Protein AF-0000000084950977 (afdb_homodimer)

Structure (mmCIF, N/CA/C/O backbone):
data_AF-0000000084950977-model_v1
#
loop_
_entity.id
_entity.type
_entity.pdbx_description
1 polymer 'Rhodanese-like protein'
#
loop_
_atom_site.group_PDB
_atom_site.id
_atom_site.type_symbol
_atom_site.label_atom_id
_atom_site.label_alt_id
_atom_site.label_comp_id
_atom_site.label_asym_id
_atom_site.label_entity_id
_atom_site.label_seq_id
_atom_site.pdbx_PDB_ins_code
_atom_site.Cartn_x
_atom_site.Cartn_y
_atom_site.Cartn_z
_atom_s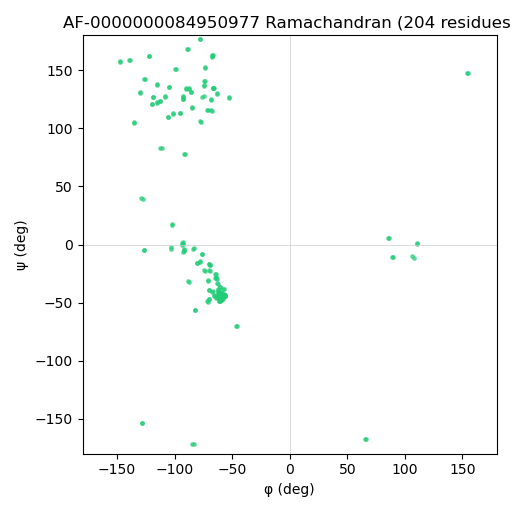ite.occupancy
_atom_site.B_iso_or_equiv
_atom_site.auth_seq_id
_atom_site.auth_comp_id
_atom_site.auth_asym_id
_atom_site.auth_atom_id
_atom_site.pdbx_PDB_model_num
ATOM 1 N N . MET A 1 1 ? 10.25 -17.422 -0.67 1 89.69 1 MET A N 1
ATOM 2 C CA . MET A 1 1 ? 9.961 -18.75 -1.211 1 89.69 1 MET A CA 1
ATOM 3 C C . MET A 1 1 ? 9.375 -18.641 -2.615 1 89.69 1 MET A C 1
ATOM 5 O O . MET A 1 1 ? 8.414 -17.906 -2.842 1 89.69 1 MET A O 1
ATOM 9 N N . ASN A 1 2 ? 10.023 -19.359 -3.535 1 97.75 2 ASN A N 1
ATOM 10 C CA . ASN A 1 2 ? 9.555 -19.375 -4.914 1 97.75 2 ASN A CA 1
ATOM 11 C C . ASN A 1 2 ? 8.508 -20.469 -5.133 1 97.75 2 ASN A C 1
ATOM 13 O O . ASN A 1 2 ? 8.711 -21.625 -4.719 1 97.75 2 ASN A O 1
ATOM 17 N N . LEU A 1 3 ? 7.414 -20.141 -5.824 1 98 3 LEU A N 1
ATOM 18 C CA . LEU A 1 3 ? 6.355 -21.094 -6.125 1 98 3 LEU A CA 1
ATOM 19 C C . LEU A 1 3 ? 6.066 -21.125 -7.621 1 98 3 LEU A C 1
ATOM 21 O O . LEU A 1 3 ? 6.059 -20.094 -8.281 1 98 3 LEU A O 1
ATOM 25 N N . THR A 1 4 ? 5.793 -22.297 -8.078 1 96.94 4 THR A N 1
ATOM 26 C CA . THR A 1 4 ? 5.23 -22.422 -9.414 1 96.94 4 THR A CA 1
ATOM 27 C C . THR A 1 4 ? 3.824 -21.844 -9.469 1 96.94 4 THR A C 1
ATOM 29 O O . THR A 1 4 ? 3.188 -21.641 -8.43 1 96.94 4 THR A O 1
ATOM 32 N N . GLN A 1 5 ? 3.42 -21.578 -10.703 1 96.38 5 GLN A N 1
ATOM 33 C CA . GLN A 1 5 ? 2.076 -21.031 -10.859 1 96.38 5 GLN A CA 1
ATOM 34 C C . GLN A 1 5 ? 1.033 -21.953 -10.227 1 96.38 5 GLN A C 1
ATOM 36 O O . GLN A 1 5 ? 0.118 -21.484 -9.547 1 96.38 5 GLN A O 1
ATOM 41 N N . GLU A 1 6 ? 1.164 -23.234 -10.445 1 95.88 6 GLU A N 1
ATOM 42 C CA . GLU A 1 6 ? 0.211 -24.203 -9.906 1 95.88 6 GLU A CA 1
ATOM 43 C C . GLU A 1 6 ? 0.173 -24.156 -8.383 1 95.88 6 GLU A C 1
ATOM 45 O O . GLU A 1 6 ? -0.901 -24.062 -7.789 1 95.88 6 GLU A O 1
ATOM 50 N N . ASP A 1 7 ? 1.315 -24.188 -7.758 1 97.19 7 ASP A N 1
ATOM 51 C CA . ASP A 1 7 ? 1.399 -24.125 -6.301 1 97.19 7 ASP A CA 1
ATOM 52 C C . ASP A 1 7 ? 0.934 -22.781 -5.773 1 97.19 7 ASP A C 1
ATOM 54 O O . ASP A 1 7 ? 0.268 -22.703 -4.738 1 97.19 7 ASP A O 1
ATOM 58 N N . TRP A 1 8 ? 1.327 -21.75 -6.496 1 97.19 8 TRP A N 1
ATOM 59 C CA . TRP A 1 8 ? 0.954 -20.391 -6.129 1 97.19 8 TRP A CA 1
ATOM 60 C C . TRP A 1 8 ? -0.562 -20.234 -6.094 1 97.19 8 TRP A C 1
ATOM 62 O O . TRP A 1 8 ? -1.121 -19.75 -5.102 1 97.19 8 TRP A O 1
ATOM 72 N N . ILE A 1 9 ? -1.243 -20.75 -7.082 1 95.44 9 ILE A N 1
ATOM 73 C CA . ILE A 1 9 ? -2.693 -20.656 -7.191 1 95.44 9 ILE A CA 1
ATOM 74 C C . ILE A 1 9 ? -3.354 -21.516 -6.117 1 95.44 9 ILE A C 1
ATOM 76 O O . ILE A 1 9 ? -4.266 -21.062 -5.418 1 95.44 9 ILE A O 1
ATOM 80 N N . SER A 1 10 ? -2.887 -22.703 -5.984 1 96.81 10 SER A N 1
ATOM 81 C CA . SER A 1 10 ? -3.469 -23.625 -5.023 1 96.81 10 SER A CA 1
ATOM 82 C C . SER A 1 10 ? -3.352 -23.094 -3.598 1 96.81 10 SER A C 1
ATOM 84 O O . SER A 1 10 ? -4.316 -23.141 -2.832 1 96.81 10 SER A O 1
ATOM 86 N N . GLN A 1 11 ? -2.189 -22.609 -3.23 1 97 11 GLN A N 1
ATOM 87 C CA . GLN A 1 11 ? -1.974 -22.078 -1.894 1 97 11 GLN A CA 1
ATOM 88 C C . GLN A 1 11 ? -2.812 -20.812 -1.667 1 97 11 GLN A C 1
ATOM 90 O O . GLN A 1 11 ? -3.418 -20.656 -0.606 1 97 11 GLN A O 1
ATOM 95 N N . LEU A 1 12 ? -2.814 -20 -2.623 1 95.75 12 LEU A N 1
ATOM 96 C CA . LEU A 1 12 ? -3.59 -18.766 -2.541 1 95.75 12 LEU A CA 1
ATOM 97 C C . LEU A 1 12 ? -5.066 -19.062 -2.299 1 95.75 12 LEU A C 1
ATOM 99 O O . LEU A 1 12 ? -5.691 -18.469 -1.428 1 95.75 12 LEU A O 1
ATOM 103 N N . GLU A 1 13 ? -5.59 -19.984 -3.035 1 95.19 13 GLU A N 1
ATOM 104 C CA . GLU A 1 13 ? -7.004 -20.328 -2.953 1 95.19 13 GLU A CA 1
ATOM 105 C C . GLU A 1 13 ? -7.355 -20.906 -1.582 1 95.19 13 GLU A C 1
ATOM 107 O O . GLU A 1 13 ? -8.469 -20.719 -1.093 1 95.19 13 GLU A O 1
ATOM 112 N N . ALA A 1 14 ? -6.461 -21.484 -1.004 1 96.88 14 ALA A N 1
ATOM 113 C CA . ALA A 1 14 ? -6.691 -22.141 0.285 1 96.88 14 ALA A CA 1
ATOM 114 C C . ALA A 1 14 ? -6.383 -21.188 1.438 1 96.88 14 ALA A C 1
ATOM 116 O O . ALA A 1 14 ? -6.652 -21.5 2.6 1 96.88 14 ALA A O 1
ATOM 117 N N . ASP A 1 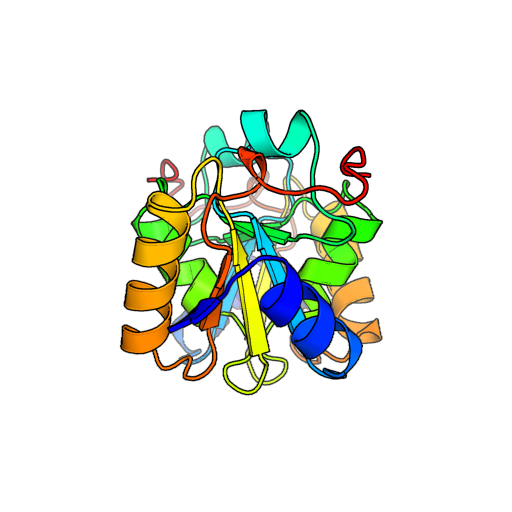15 ? -5.875 -20 1.126 1 95.88 15 ASP A N 1
ATOM 118 C CA . ASP A 1 15 ? -5.359 -19.062 2.129 1 95.88 15 ASP A CA 1
ATOM 119 C C . ASP A 1 15 ? -6.371 -17.953 2.42 1 95.88 15 ASP A C 1
ATOM 121 O O . ASP A 1 15 ? -6.539 -17.031 1.616 1 95.88 15 ASP A O 1
ATOM 125 N N . GLY A 1 16 ? -6.949 -17.906 3.613 1 93.56 16 GLY A N 1
ATOM 126 C CA . GLY A 1 16 ? -7.953 -16.922 3.986 1 93.56 16 GLY A CA 1
ATOM 127 C C . GLY A 1 16 ? -7.363 -15.609 4.445 1 93.56 16 GLY A C 1
ATOM 128 O O . GLY A 1 16 ? -8.094 -14.648 4.691 1 93.56 16 GLY A O 1
ATOM 129 N N . ASP A 1 17 ? -6.098 -15.484 4.523 1 96 17 ASP A N 1
ATOM 130 C CA . ASP A 1 17 ? -5.41 -14.289 4.996 1 96 17 ASP A CA 1
ATOM 131 C C . ASP A 1 17 ? -4.336 -13.844 4.004 1 96 17 ASP A C 1
ATOM 133 O O . ASP A 1 17 ? -3.242 -13.445 4.402 1 96 17 ASP A O 1
ATOM 137 N N . SER A 1 18 ? -4.656 -13.93 2.736 1 97.12 18 SER A N 1
ATOM 138 C CA . SER A 1 18 ? -3.68 -13.664 1.685 1 97.12 18 SER A CA 1
ATOM 139 C C . SER A 1 18 ? -3.85 -12.258 1.117 1 97.12 18 SER A C 1
ATOM 141 O O . SER A 1 18 ? -4.957 -11.719 1.111 1 97.12 18 SER A O 1
ATOM 143 N N . VAL A 1 19 ? -2.77 -11.703 0.649 1 97.56 19 VAL A N 1
ATOM 144 C CA . VAL A 1 19 ? -2.699 -10.461 -0.12 1 97.56 19 VAL A CA 1
ATOM 145 C C . VAL A 1 19 ? -1.859 -10.68 -1.377 1 97.56 19 VAL A C 1
ATOM 147 O O . VAL A 1 19 ? -0.786 -11.289 -1.316 1 97.56 19 VAL A O 1
ATOM 150 N N . ILE A 1 20 ? -2.377 -10.273 -2.506 1 97.56 20 ILE A N 1
ATOM 151 C CA . ILE A 1 20 ? -1.591 -10.32 -3.734 1 97.56 20 ILE A CA 1
ATOM 152 C C . ILE A 1 20 ? -0.883 -8.984 -3.945 1 97.56 20 ILE A C 1
ATOM 154 O O . ILE A 1 20 ? -1.519 -7.926 -3.914 1 97.56 20 ILE A O 1
ATOM 158 N N . LEU A 1 21 ? 0.463 -9.016 -4.117 1 98.38 21 LEU A N 1
ATOM 159 C CA . LEU A 1 21 ? 1.26 -7.812 -4.355 1 98.38 21 LEU A CA 1
ATOM 160 C C . LEU A 1 21 ? 1.837 -7.812 -5.766 1 98.38 21 LEU A C 1
ATOM 162 O O . LEU A 1 21 ? 2.492 -8.773 -6.172 1 98.38 21 LEU A O 1
ATOM 166 N N . ASP A 1 22 ? 1.536 -6.789 -6.492 1 98.31 22 ASP A N 1
ATOM 167 C CA . ASP A 1 22 ? 2.184 -6.461 -7.758 1 98.31 22 ASP A CA 1
ATOM 168 C C . ASP A 1 22 ? 3.314 -5.457 -7.551 1 98.31 22 ASP A C 1
ATOM 170 O O . ASP A 1 22 ? 3.064 -4.281 -7.27 1 98.31 22 ASP A O 1
ATOM 174 N N . VAL A 1 23 ? 4.562 -5.867 -7.77 1 98.31 23 VAL A N 1
ATOM 175 C CA . VAL A 1 23 ? 5.664 -4.984 -7.406 1 98.31 23 VAL A CA 1
ATOM 176 C C . VAL A 1 23 ? 6.215 -4.309 -8.664 1 98.31 23 VAL A C 1
ATOM 178 O O . VAL A 1 23 ? 7.324 -3.77 -8.641 1 98.31 23 VAL A O 1
ATOM 181 N N . ARG A 1 24 ? 5.504 -4.289 -9.805 1 97.31 24 ARG A N 1
ATOM 182 C CA . ARG A 1 24 ? 5.875 -3.621 -11.047 1 97.31 24 ARG A CA 1
ATOM 183 C C . ARG A 1 24 ? 5.613 -2.121 -10.961 1 97.31 24 ARG A C 1
ATOM 185 O O . ARG A 1 24 ? 5.18 -1.621 -9.922 1 97.31 24 ARG A O 1
ATOM 192 N N . THR A 1 25 ? 5.992 -1.474 -12.031 1 94.31 25 THR A N 1
ATOM 193 C CA . THR A 1 25 ? 5.719 -0.044 -12.125 1 94.31 25 THR A CA 1
ATOM 194 C C . THR A 1 25 ? 4.219 0.213 -12.242 1 94.31 25 THR A C 1
ATOM 196 O O . THR A 1 25 ? 3.455 -0.691 -12.578 1 94.31 25 THR A O 1
ATOM 199 N N . GLU A 1 26 ? 3.861 1.454 -11.977 1 90.81 26 GLU A N 1
ATOM 200 C CA . GLU A 1 26 ? 2.467 1.859 -12.117 1 90.81 26 GLU A CA 1
ATOM 201 C C . GLU A 1 26 ? 1.972 1.651 -13.539 1 90.81 26 GLU A C 1
ATOM 203 O O . GLU A 1 26 ? 0.83 1.239 -13.758 1 90.81 26 GLU A O 1
ATOM 208 N N . ASP A 1 27 ? 2.811 1.992 -14.484 1 92.44 27 ASP A N 1
ATOM 209 C CA . ASP A 1 27 ? 2.432 1.802 -15.875 1 92.44 27 ASP A CA 1
ATOM 210 C C . ASP A 1 27 ? 2.133 0.333 -16.172 1 92.44 27 ASP A C 1
ATOM 212 O O . ASP A 1 27 ? 1.121 0.013 -16.797 1 92.44 27 ASP A O 1
ATOM 216 N N . GLU A 1 28 ? 2.961 -0.529 -15.773 1 96.38 28 GLU A N 1
ATOM 217 C CA . GLU A 1 28 ? 2.746 -1.961 -15.953 1 96.38 28 GLU A CA 1
ATOM 218 C C . GLU A 1 28 ? 1.479 -2.424 -15.234 1 96.38 28 GLU A C 1
ATOM 220 O O . GLU A 1 28 ? 0.703 -3.209 -15.781 1 96.38 28 GLU A O 1
ATOM 225 N N . TYR A 1 29 ? 1.337 -1.956 -14.031 1 94.81 29 TYR A N 1
ATOM 226 C CA . TYR A 1 29 ? 0.149 -2.248 -13.234 1 94.81 29 TYR A CA 1
ATOM 227 C C . TYR A 1 29 ? -1.116 -1.826 -13.969 1 94.81 29 TYR A C 1
ATOM 229 O O . TYR A 1 29 ? -2.07 -2.6 -14.07 1 94.81 29 TYR A O 1
ATOM 237 N N . ASN A 1 30 ? -1.122 -0.669 -14.555 1 92.31 30 ASN A N 1
ATOM 238 C CA . ASN A 1 30 ? -2.281 -0.113 -15.25 1 92.31 30 ASN A CA 1
ATOM 239 C C . ASN A 1 30 ? -2.582 -0.868 -16.531 1 92.31 30 ASN A C 1
ATOM 241 O O . ASN A 1 30 ? -3.709 -0.833 -17.031 1 92.31 30 ASN A O 1
ATOM 245 N N . ASP A 1 31 ? -1.588 -1.517 -17.031 1 95.25 31 ASP A N 1
ATOM 246 C CA . ASP A 1 31 ? -1.769 -2.305 -18.25 1 95.25 31 ASP A CA 1
ATOM 247 C C . ASP A 1 31 ? -2.553 -3.582 -17.953 1 95.25 31 ASP A C 1
ATOM 249 O O . ASP A 1 31 ? -3.078 -4.215 -18.875 1 95.25 31 ASP A O 1
ATOM 253 N N . GLY A 1 32 ? -2.57 -4.062 -16.719 1 96.44 32 GLY A N 1
ATOM 254 C CA . GLY A 1 32 ? -3.258 -5.285 -16.328 1 96.44 32 GLY A CA 1
ATOM 255 C C . GLY A 1 32 ? -2.666 -5.938 -15.094 1 96.44 32 GLY A C 1
ATOM 256 O O . GLY A 1 32 ? -1.45 -5.91 -14.891 1 96.44 32 GLY A O 1
ATOM 257 N N . ILE A 1 33 ? -3.594 -6.566 -14.344 1 96.44 33 ILE A N 1
ATOM 258 C CA . ILE A 1 33 ? -3.131 -7.141 -13.086 1 96.44 33 ILE A CA 1
ATOM 259 C C . ILE A 1 33 ? -3.781 -8.508 -12.867 1 96.44 33 ILE A C 1
ATOM 261 O O . ILE A 1 33 ? -4.758 -8.844 -13.539 1 96.44 33 ILE A O 1
ATOM 265 N N . ILE A 1 34 ? -3.119 -9.336 -11.992 1 95.69 34 ILE A N 1
ATOM 266 C CA . ILE A 1 34 ? -3.84 -10.43 -11.352 1 95.69 34 ILE A CA 1
ATOM 267 C C . ILE A 1 34 ? -4.887 -9.875 -10.398 1 95.69 34 ILE A C 1
ATOM 269 O O . ILE A 1 34 ? -4.59 -8.984 -9.586 1 95.69 34 ILE A O 1
ATOM 273 N N . ALA A 1 35 ? -6.082 -10.422 -10.453 1 92.75 35 ALA A N 1
ATOM 274 C CA . ALA A 1 35 ? -7.234 -9.828 -9.781 1 92.75 35 ALA A CA 1
ATOM 275 C C . ALA A 1 35 ? -6.934 -9.562 -8.305 1 92.75 35 ALA A C 1
ATOM 277 O O . ALA A 1 35 ? -6.363 -10.414 -7.621 1 92.75 35 ALA A O 1
ATOM 278 N N . SER A 1 36 ? -7.164 -8.234 -7.875 1 91.5 36 SER A N 1
ATOM 279 C CA . SER A 1 36 ? -7.137 -7.785 -6.488 1 91.5 36 SER A CA 1
ATOM 280 C C . SER A 1 36 ? -5.719 -7.426 -6.051 1 91.5 36 SER A C 1
ATOM 282 O O . SER A 1 36 ? -5.484 -7.121 -4.879 1 91.5 36 SER A O 1
ATOM 284 N N . ALA A 1 37 ? -4.816 -7.477 -7.008 1 96.31 37 ALA A N 1
ATOM 285 C CA . ALA A 1 37 ? -3.432 -7.195 -6.645 1 96.31 37 ALA A CA 1
ATOM 286 C C . ALA A 1 37 ? -3.262 -5.742 -6.199 1 96.31 37 ALA A C 1
ATOM 288 O O . ALA A 1 37 ? -3.826 -4.832 -6.812 1 96.31 37 ALA A O 1
ATOM 289 N N . VAL A 1 38 ? -2.559 -5.578 -5.141 1 95.62 38 VAL A N 1
ATOM 290 C CA . VAL A 1 38 ? -2.133 -4.27 -4.656 1 95.62 38 VAL A CA 1
ATOM 291 C C . VAL A 1 38 ? -0.777 -3.908 -5.262 1 95.62 38 VAL A C 1
ATOM 293 O O . VAL A 1 38 ? 0.147 -4.727 -5.258 1 95.62 38 VAL A O 1
ATOM 296 N N . ASN A 1 39 ? -0.671 -2.705 -5.73 1 95.12 39 ASN A N 1
ATOM 297 C CA . ASN A 1 39 ? 0.585 -2.297 -6.348 1 95.12 39 ASN A CA 1
ATOM 298 C C . ASN A 1 39 ? 1.519 -1.637 -5.336 1 95.12 39 ASN A C 1
ATOM 300 O O . ASN A 1 39 ? 1.114 -0.721 -4.617 1 95.12 39 ASN A O 1
ATOM 304 N N . ILE A 1 40 ? 2.752 -2.1 -5.219 1 95.19 40 ILE A N 1
ATOM 305 C CA . ILE A 1 40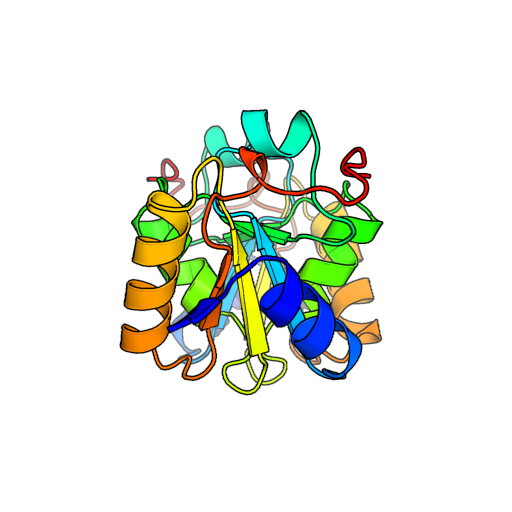 ? 3.867 -1.448 -4.543 1 95.19 40 ILE A CA 1
ATOM 306 C C . ILE A 1 40 ? 5.125 -1.544 -5.406 1 95.19 40 ILE A C 1
ATOM 308 O O . ILE A 1 40 ? 5.785 -2.586 -5.441 1 95.19 40 ILE A O 1
ATOM 312 N N . ASP A 1 41 ? 5.488 -0.484 -6.012 1 94.94 41 ASP A N 1
ATOM 313 C CA . ASP A 1 41 ? 6.578 -0.444 -6.984 1 94.94 41 ASP A CA 1
ATOM 314 C C . ASP A 1 41 ? 7.93 -0.614 -6.297 1 94.94 41 ASP A C 1
ATOM 316 O O . ASP A 1 41 ? 8.398 0.288 -5.598 1 94.94 41 ASP A O 1
ATOM 320 N N . ILE A 1 42 ? 8.625 -1.672 -6.578 1 96.19 42 ILE A N 1
ATOM 321 C CA . ILE A 1 42 ? 9.859 -2.012 -5.883 1 96.19 42 ILE A CA 1
ATOM 322 C C . ILE A 1 42 ? 10.953 -1.018 -6.266 1 96.19 42 ILE A C 1
ATOM 324 O O . ILE A 1 42 ? 11.953 -0.885 -5.559 1 96.19 42 ILE A O 1
ATOM 328 N N . HIS A 1 43 ? 10.773 -0.265 -7.348 1 93.12 43 HIS A N 1
ATOM 329 C CA . HIS A 1 43 ? 11.797 0.66 -7.809 1 93.12 43 HIS A CA 1
ATOM 330 C C . HIS A 1 43 ? 11.812 1.935 -6.969 1 93.12 43 HIS A C 1
ATOM 332 O O . HIS A 1 43 ? 12.75 2.727 -7.047 1 93.12 43 HIS A O 1
ATOM 338 N N . GLN A 1 44 ? 10.758 2.145 -6.211 1 87.56 44 GLN A N 1
ATOM 339 C CA . GLN A 1 44 ? 10.703 3.283 -5.301 1 87.56 44 GLN A CA 1
ATOM 340 C C . GLN A 1 44 ? 11.242 2.91 -3.922 1 87.56 44 GLN A C 1
ATOM 342 O O . GLN A 1 44 ? 10.469 2.699 -2.986 1 87.56 44 GLN A O 1
ATOM 347 N N . GLY A 1 45 ? 12.516 2.857 -3.836 1 87.56 45 GLY A N 1
ATOM 348 C CA . GLY A 1 45 ? 13.219 2.256 -2.715 1 87.56 45 GLY A CA 1
ATOM 349 C C . GLY A 1 45 ? 12.656 2.672 -1.366 1 87.56 45 GLY A C 1
ATOM 350 O O . GLY A 1 45 ? 12.047 1.861 -0.665 1 87.56 45 GLY A O 1
ATOM 351 N N . PRO A 1 46 ? 12.836 3.943 -0.958 1 88.06 46 PRO A N 1
ATOM 352 C CA . PRO A 1 46 ? 12.359 4.352 0.367 1 88.06 46 PRO A CA 1
ATOM 353 C C . PRO A 1 46 ? 10.852 4.195 0.527 1 88.06 46 PRO A C 1
ATOM 355 O O . PRO A 1 46 ? 10.383 3.775 1.588 1 88.06 46 PRO A O 1
ATOM 358 N N . VAL A 1 47 ? 10.227 4.457 -0.482 1 87.06 47 VAL A N 1
ATOM 359 C CA . VAL A 1 47 ? 8.766 4.352 -0.459 1 87.06 47 VAL A CA 1
ATOM 360 C C . VAL A 1 47 ? 8.352 2.885 -0.377 1 87.06 47 VAL A C 1
ATOM 362 O O . VAL A 1 47 ? 7.418 2.537 0.346 1 87.06 47 VAL A O 1
ATOM 365 N N . PHE A 1 48 ? 9.039 2.023 -1.073 1 93.5 48 PHE A N 1
ATOM 366 C CA . PHE A 1 48 ? 8.773 0.591 -1.027 1 93.5 48 PHE A CA 1
ATOM 367 C C . PHE A 1 48 ? 8.945 0.053 0.387 1 93.5 48 PHE A C 1
ATOM 369 O O . PHE A 1 48 ? 8.07 -0.644 0.905 1 93.5 48 PHE A O 1
ATOM 376 N N . VAL A 1 49 ? 10 0.433 0.999 1 94.5 49 VAL A N 1
ATOM 377 C CA . VAL A 1 49 ? 10.289 -0.043 2.346 1 94.5 49 VAL A CA 1
ATOM 378 C C . VAL A 1 49 ? 9.219 0.448 3.314 1 94.5 49 VAL A C 1
ATOM 380 O O . VAL A 1 49 ? 8.703 -0.327 4.125 1 94.5 49 VAL A O 1
ATOM 383 N N . SER A 1 50 ? 8.844 1.713 3.217 1 93 50 SER A N 1
ATOM 384 C CA . SER A 1 50 ? 7.816 2.271 4.086 1 93 50 SER A CA 1
ATOM 385 C C . SER A 1 50 ? 6.484 1.553 3.895 1 93 50 SER A C 1
ATOM 387 O O . SER A 1 50 ? 5.777 1.278 4.867 1 93 50 SER A O 1
ATOM 389 N N . ALA A 1 51 ? 6.176 1.26 2.689 1 95.06 51 ALA A N 1
ATOM 390 C CA . ALA A 1 51 ? 4.934 0.554 2.387 1 95.06 51 ALA A CA 1
ATOM 391 C C . ALA A 1 51 ? 4.934 -0.847 2.992 1 95.06 51 ALA A C 1
ATOM 393 O O . ALA A 1 51 ? 3.945 -1.271 3.594 1 95.06 51 ALA A O 1
ATOM 394 N N . ILE A 1 52 ? 5.988 -1.57 2.85 1 97.06 52 ILE A N 1
ATOM 395 C CA . ILE A 1 52 ? 6.098 -2.922 3.389 1 97.06 52 ILE A CA 1
ATOM 396 C C . ILE A 1 52 ? 5.988 -2.879 4.914 1 97.06 52 ILE A C 1
ATOM 398 O O . ILE A 1 52 ? 5.324 -3.723 5.52 1 97.06 52 ILE A O 1
ATOM 402 N N . GLU A 1 53 ? 6.609 -1.907 5.52 1 96.38 53 GLU A N 1
ATOM 403 C CA . GLU A 1 53 ? 6.578 -1.785 6.973 1 96.38 53 GLU A CA 1
ATOM 404 C C . GLU A 1 53 ? 5.16 -1.522 7.473 1 96.38 53 GLU A C 1
ATOM 406 O O . GLU A 1 53 ? 4.824 -1.862 8.609 1 96.38 53 GLU A O 1
ATOM 411 N N . ALA A 1 54 ? 4.355 -0.967 6.652 1 96.62 54 ALA A N 1
ATOM 412 C CA . ALA A 1 54 ? 2.979 -0.649 7.02 1 96.62 54 ALA A CA 1
ATOM 413 C C . ALA A 1 54 ? 2.086 -1.884 6.926 1 96.62 54 ALA A C 1
ATOM 415 O O . ALA A 1 54 ? 0.977 -1.899 7.465 1 96.62 54 ALA A O 1
ATOM 416 N N . LEU A 1 55 ? 2.475 -2.951 6.27 1 97.88 55 LEU A N 1
ATOM 417 C CA . LEU A 1 55 ? 1.655 -4.137 6.027 1 97.88 55 LEU A CA 1
ATOM 418 C C . LEU A 1 55 ? 1.504 -4.961 7.297 1 97.88 55 LEU A C 1
ATOM 420 O O . LEU A 1 55 ? 2.371 -4.926 8.172 1 97.88 55 LEU A O 1
ATOM 424 N N . ASP A 1 56 ? 0.406 -5.695 7.406 1 97.88 56 ASP A N 1
ATOM 425 C CA . ASP A 1 56 ? 0.195 -6.672 8.469 1 97.88 56 ASP A CA 1
ATOM 426 C C . ASP A 1 56 ? 1.143 -7.859 8.312 1 97.88 56 ASP A C 1
ATOM 428 O O . ASP A 1 56 ? 0.997 -8.664 7.391 1 97.88 56 ASP A O 1
ATOM 432 N N . LYS A 1 57 ? 1.997 -8.016 9.234 1 97.25 57 LYS A N 1
ATOM 433 C CA . LYS A 1 57 ? 3.053 -9.016 9.117 1 97.25 57 LYS A CA 1
ATOM 434 C C . LYS A 1 57 ? 2.512 -10.422 9.367 1 97.25 57 LYS A C 1
ATOM 436 O O . LYS A 1 57 ? 3.188 -11.414 9.086 1 97.25 57 LYS A O 1
ATOM 441 N N . ASN A 1 58 ? 1.341 -10.484 9.781 1 96.44 58 ASN A N 1
ATOM 442 C CA . ASN A 1 58 ? 0.754 -11.781 10.094 1 96.44 58 ASN A CA 1
ATOM 443 C C . ASN A 1 58 ? 0.013 -12.367 8.891 1 96.44 58 ASN A C 1
ATOM 445 O O . ASN A 1 58 ? -0.442 -13.516 8.938 1 96.44 58 ASN A O 1
ATOM 449 N N . LYS A 1 59 ? -0.082 -11.648 7.871 1 97.44 59 LYS A N 1
ATOM 450 C CA . LYS A 1 59 ? -0.719 -12.133 6.652 1 97.44 59 LYS A CA 1
ATOM 451 C C . LYS A 1 59 ? 0.294 -12.82 5.738 1 97.44 59 LYS A C 1
ATOM 453 O O . LYS A 1 59 ? 1.498 -12.781 6.004 1 97.44 59 LYS A O 1
ATOM 458 N N . ASN A 1 60 ? -0.287 -13.5 4.73 1 98.25 60 ASN A N 1
ATOM 459 C CA . ASN A 1 60 ? 0.518 -14.156 3.707 1 98.25 60 ASN A CA 1
ATOM 460 C C . ASN A 1 60 ? 0.499 -13.383 2.393 1 98.25 60 ASN A C 1
ATOM 462 O O . ASN A 1 60 ? -0.554 -12.914 1.959 1 98.25 60 ASN A O 1
ATOM 466 N N . TYR A 1 61 ? 1.655 -13.258 1.812 1 98.69 61 TYR A N 1
ATOM 467 C CA . TYR A 1 61 ? 1.764 -12.391 0.644 1 98.69 61 TYR A CA 1
ATOM 468 C C . TYR A 1 61 ? 2.203 -13.18 -0.582 1 98.69 61 TYR A C 1
ATOM 470 O O . TYR A 1 61 ? 3.176 -13.938 -0.525 1 98.69 61 TYR A O 1
ATOM 478 N N . TYR A 1 62 ? 1.433 -13.039 -1.592 1 98.69 62 TYR A N 1
ATOM 479 C CA . TYR A 1 62 ? 1.688 -13.617 -2.904 1 98.69 62 TYR A CA 1
ATOM 480 C C . TYR A 1 62 ? 2.137 -12.547 -3.895 1 98.69 62 TYR A C 1
ATOM 482 O O . TYR A 1 62 ? 1.339 -11.703 -4.312 1 98.69 62 TYR A O 1
ATOM 490 N N . VAL A 1 63 ? 3.424 -12.609 -4.281 1 98.81 63 VAL A N 1
ATOM 491 C CA . VAL A 1 63 ? 4.113 -11.477 -4.898 1 98.81 63 VAL A CA 1
ATOM 492 C C . VAL A 1 63 ? 4.496 -11.828 -6.336 1 98.81 63 VAL A C 1
ATOM 494 O O . VAL A 1 63 ? 4.949 -12.938 -6.613 1 98.81 63 VAL A O 1
ATOM 497 N N . TYR A 1 64 ? 4.262 -10.781 -7.207 1 98.81 64 TYR A N 1
ATOM 498 C CA . TYR A 1 64 ? 4.695 -11.047 -8.578 1 98.81 64 TYR A CA 1
ATOM 499 C C . TYR A 1 64 ? 5.164 -9.766 -9.25 1 98.81 64 TYR A C 1
ATOM 501 O O . TYR A 1 64 ? 4.848 -8.664 -8.797 1 98.81 64 TYR A O 1
ATOM 509 N N . CYS A 1 65 ? 5.98 -9.93 -10.266 1 98.62 65 CYS A N 1
ATOM 510 C CA . CYS A 1 65 ? 6.387 -8.891 -11.211 1 98.62 65 CYS A CA 1
ATOM 511 C C . CYS A 1 65 ? 6.18 -9.352 -12.648 1 98.62 65 CYS A C 1
ATOM 513 O O . CYS A 1 65 ? 5.23 -10.078 -12.945 1 98.62 65 CYS A O 1
ATOM 515 N N . ARG A 1 66 ? 6.934 -8.789 -13.445 1 98.25 66 ARG A N 1
ATOM 516 C CA . ARG A 1 66 ? 6.793 -9.148 -14.852 1 98.25 66 ARG A CA 1
ATOM 517 C C . ARG A 1 66 ? 7.309 -10.562 -15.109 1 98.25 66 ARG A C 1
ATOM 519 O O . ARG A 1 66 ? 6.586 -11.406 -15.641 1 98.25 66 ARG A O 1
ATOM 526 N N . SER A 1 67 ? 8.492 -10.953 -14.672 1 98.12 67 SER A N 1
ATOM 527 C CA . SER A 1 67 ? 9.148 -12.195 -15.062 1 98.12 67 SER A CA 1
ATOM 528 C C . SER A 1 67 ? 9.555 -13.016 -13.844 1 98.12 67 SER A C 1
ATOM 530 O O . SER A 1 67 ? 10.109 -14.109 -13.977 1 98.12 67 SER A O 1
ATOM 532 N N . GLY A 1 68 ? 9.367 -12.508 -12.664 1 98.38 68 GLY A N 1
ATOM 533 C CA . GLY A 1 68 ? 9.656 -13.25 -11.445 1 98.38 68 GLY A CA 1
ATOM 534 C C . GLY A 1 68 ? 10.906 -12.773 -10.734 1 98.38 68 GLY A C 1
ATOM 535 O O . GLY A 1 68 ? 11.133 -13.102 -9.57 1 98.38 68 GLY A O 1
ATOM 536 N N . ALA A 1 69 ? 11.734 -11.914 -11.312 1 98.31 69 ALA A N 1
ATOM 537 C CA . ALA A 1 69 ? 13.016 -11.5 -10.734 1 98.31 69 ALA A CA 1
ATOM 538 C C . ALA A 1 69 ? 12.812 -10.383 -9.711 1 98.31 69 ALA A C 1
ATOM 540 O O . ALA A 1 69 ? 13.297 -10.477 -8.578 1 98.31 69 ALA A O 1
ATOM 541 N N . ARG A 1 70 ? 12.172 -9.242 -10.133 1 98.38 70 ARG A N 1
ATOM 542 C CA . ARG A 1 70 ? 11.922 -8.141 -9.203 1 98.38 70 ARG A CA 1
ATOM 543 C C . ARG A 1 70 ? 11.102 -8.609 -8.008 1 98.38 70 ARG A C 1
ATOM 545 O O . ARG A 1 70 ? 11.367 -8.211 -6.875 1 98.38 70 ARG A O 1
ATOM 552 N N . SER A 1 71 ? 10.094 -9.523 -8.219 1 98.81 71 SER A N 1
ATOM 553 C CA . SER A 1 71 ? 9.258 -10.016 -7.129 1 98.81 71 SER A CA 1
ATOM 554 C C . SER A 1 71 ? 10.047 -10.945 -6.207 1 98.81 71 SER A C 1
ATOM 556 O O . SER A 1 71 ? 9.797 -10.984 -5 1 98.81 71 SER A O 1
ATOM 558 N N . ALA A 1 72 ? 11.023 -11.672 -6.684 1 98.69 72 ALA A N 1
ATOM 559 C CA . ALA A 1 72 ? 11.914 -12.453 -5.824 1 98.69 72 ALA A CA 1
ATOM 560 C C . ALA A 1 72 ? 12.703 -11.547 -4.883 1 98.69 72 ALA A C 1
ATOM 562 O O . ALA A 1 72 ? 12.797 -11.82 -3.686 1 98.69 72 ALA A O 1
ATOM 563 N N . LYS A 1 73 ? 13.203 -10.523 -5.422 1 98.44 73 LYS A N 1
ATOM 564 C CA . LYS A 1 73 ? 13.914 -9.539 -4.609 1 98.44 73 LYS A CA 1
ATOM 565 C C . LYS A 1 73 ? 12.984 -8.906 -3.576 1 98.44 73 LYS A C 1
ATOM 567 O O . LYS A 1 73 ? 13.367 -8.719 -2.42 1 98.44 73 LYS A O 1
ATOM 572 N N . ALA A 1 74 ? 11.797 -8.57 -4.02 1 98.62 74 ALA A N 1
ATOM 573 C CA . ALA A 1 74 ? 10.805 -8.008 -3.104 1 98.62 74 ALA A CA 1
ATOM 574 C C . ALA A 1 74 ? 10.547 -8.953 -1.929 1 98.62 74 ALA A C 1
ATOM 576 O O . ALA A 1 74 ? 10.5 -8.516 -0.776 1 98.62 74 ALA A O 1
ATOM 577 N N . CYS A 1 75 ? 10.414 -10.234 -2.199 1 98.75 75 CYS A N 1
ATOM 578 C CA . CYS A 1 75 ? 10.188 -11.219 -1.146 1 98.75 75 CYS A CA 1
ATOM 579 C C . CYS A 1 75 ? 11.359 -11.258 -0.169 1 98.75 75 CYS A C 1
ATOM 581 O O . CYS A 1 75 ? 11.156 -11.391 1.039 1 98.75 75 CYS A O 1
ATOM 583 N N . GLU A 1 76 ? 12.531 -11.133 -0.661 1 98.31 76 GLU A N 1
ATOM 584 C CA . GLU A 1 76 ? 13.703 -11.086 0.208 1 98.31 76 GLU A CA 1
ATOM 585 C C . GLU A 1 76 ? 13.648 -9.891 1.151 1 98.31 76 GLU A C 1
ATOM 587 O O . GLU A 1 76 ? 13.875 -10.031 2.355 1 98.31 76 GLU A O 1
ATOM 592 N N . ILE A 1 77 ? 13.375 -8.773 0.621 1 97.88 77 ILE A N 1
ATOM 593 C CA . ILE A 1 77 ? 13.281 -7.555 1.413 1 97.88 77 ILE A CA 1
ATOM 594 C C . ILE A 1 77 ? 12.164 -7.691 2.445 1 97.88 77 ILE A C 1
ATOM 596 O O . ILE A 1 77 ? 12.336 -7.328 3.609 1 97.88 77 ILE A O 1
ATOM 600 N N . MET A 1 78 ? 11.031 -8.227 1.997 1 98.44 78 MET A N 1
ATOM 601 C CA . MET A 1 78 ? 9.898 -8.438 2.895 1 98.44 78 MET A CA 1
ATOM 602 C C . MET A 1 78 ? 10.289 -9.328 4.066 1 98.44 78 MET A C 1
ATOM 604 O O . MET A 1 78 ? 9.938 -9.055 5.211 1 98.44 78 MET A O 1
ATOM 608 N N . ASN A 1 79 ? 11.031 -10.406 3.771 1 98.31 79 ASN A N 1
ATOM 609 C CA . ASN A 1 79 ? 11.508 -11.305 4.82 1 98.31 79 ASN A CA 1
ATOM 610 C C . ASN A 1 79 ? 12.422 -10.578 5.805 1 98.31 79 ASN A C 1
ATOM 612 O O . ASN A 1 79 ? 12.297 -10.75 7.016 1 98.31 79 ASN A O 1
ATOM 616 N N . GLU A 1 80 ? 13.266 -9.758 5.316 1 97.69 80 GLU A N 1
ATOM 617 C CA . GLU A 1 80 ? 14.188 -8.984 6.152 1 97.69 80 GLU A CA 1
ATOM 618 C C . GLU A 1 80 ? 13.438 -8.016 7.055 1 97.69 80 GLU A C 1
ATOM 620 O O . GLU A 1 80 ? 13.891 -7.703 8.156 1 97.69 80 GLU A O 1
ATOM 625 N N . LEU A 1 81 ? 12.305 -7.617 6.59 1 97 81 LEU A N 1
ATOM 626 C CA . LEU A 1 81 ? 11.523 -6.641 7.336 1 97 81 LEU A CA 1
ATOM 627 C C . LEU A 1 81 ? 10.516 -7.332 8.242 1 97 81 LEU A C 1
ATOM 629 O O . LEU A 1 81 ? 9.664 -6.676 8.852 1 97 81 LEU A O 1
ATOM 633 N N . GLY A 1 82 ? 10.492 -8.641 8.273 1 97.69 82 GLY A N 1
ATOM 634 C CA . GLY A 1 82 ? 9.75 -9.359 9.305 1 97.69 82 GLY A CA 1
ATOM 635 C C . GLY A 1 82 ? 8.531 -10.078 8.758 1 97.69 82 GLY A C 1
ATOM 636 O O . GLY A 1 82 ? 7.758 -10.664 9.523 1 97.69 82 GLY A O 1
ATOM 637 N N . ILE A 1 83 ? 8.32 -9.984 7.457 1 98 83 ILE A N 1
ATOM 638 C CA . ILE A 1 83 ? 7.25 -10.766 6.848 1 98 83 ILE A CA 1
ATOM 639 C C . ILE A 1 83 ? 7.762 -12.164 6.516 1 98 83 ILE A C 1
ATOM 641 O O . ILE A 1 83 ? 8.602 -12.336 5.629 1 98 83 ILE A O 1
ATOM 645 N N . LYS A 1 84 ? 7.168 -13.148 7.129 1 96.31 84 LYS A N 1
ATOM 646 C CA . LYS A 1 84 ? 7.711 -14.5 7.047 1 96.31 84 LYS A CA 1
ATOM 647 C C . LYS A 1 84 ? 7.164 -15.242 5.828 1 96.31 84 LYS A C 1
ATOM 649 O O . LYS A 1 84 ? 7.82 -16.125 5.293 1 96.31 84 LYS A O 1
ATOM 654 N N . ASN A 1 85 ? 5.941 -14.867 5.5 1 97.56 85 ASN A N 1
ATOM 655 C CA . ASN A 1 85 ? 5.281 -15.602 4.426 1 97.56 85 ASN A CA 1
ATOM 656 C C . ASN A 1 85 ? 5.086 -14.719 3.189 1 97.56 85 ASN A C 1
ATOM 658 O O . ASN A 1 85 ? 4.023 -14.125 3.01 1 97.56 85 ASN A O 1
ATOM 662 N N . ALA A 1 86 ? 6.113 -14.641 2.414 1 98.62 86 ALA A N 1
ATOM 663 C CA . ALA A 1 86 ? 6.098 -14.008 1.098 1 98.62 86 ALA A CA 1
ATOM 664 C C . ALA A 1 86 ? 6.465 -15.008 0.004 1 98.62 86 ALA A C 1
ATOM 666 O O . ALA A 1 86 ? 7.559 -15.578 0.017 1 98.62 86 ALA A O 1
ATOM 667 N N . TYR A 1 87 ? 5.535 -15.172 -0.923 1 98.75 87 TYR A N 1
ATOM 668 C CA . TYR A 1 87 ? 5.707 -16.188 -1.948 1 98.75 87 TYR A CA 1
ATOM 669 C C . TYR A 1 87 ? 5.828 -15.562 -3.33 1 98.75 87 TYR A C 1
ATOM 671 O O . TYR A 1 87 ? 4.895 -14.922 -3.812 1 98.75 87 TYR A O 1
ATOM 679 N N . ASN A 1 88 ? 6.902 -15.836 -3.992 1 98.81 88 ASN A N 1
ATOM 680 C CA . ASN A 1 88 ? 7.199 -15.32 -5.324 1 98.81 88 ASN A CA 1
ATOM 681 C C . ASN A 1 88 ? 6.586 -16.188 -6.414 1 98.81 88 ASN A C 1
ATOM 683 O O . ASN A 1 88 ? 6.738 -17.422 -6.395 1 98.81 88 ASN A O 1
ATOM 687 N N . LEU A 1 89 ? 5.898 -15.57 -7.367 1 98.62 89 LEU A N 1
ATOM 688 C CA . LEU A 1 89 ? 5.406 -16.266 -8.547 1 98.62 89 LEU A CA 1
ATOM 689 C C . LEU A 1 89 ? 6.527 -16.5 -9.555 1 98.62 89 LEU A C 1
ATOM 691 O O . LEU A 1 89 ? 6.898 -15.586 -10.297 1 98.62 89 LEU A O 1
ATOM 695 N N . THR A 1 90 ? 6.965 -17.719 -9.633 1 98.06 90 THR A N 1
ATOM 696 C CA . THR A 1 90 ? 8.016 -18.016 -10.602 1 98.06 90 THR A CA 1
ATOM 697 C C . THR A 1 90 ? 7.531 -17.766 -12.023 1 98.06 90 THR A C 1
ATOM 699 O O . THR A 1 90 ? 6.422 -18.172 -12.391 1 98.06 90 THR A O 1
ATOM 702 N N . GLY A 1 91 ? 8.328 -17.016 -12.805 1 97.81 91 GLY A N 1
ATOM 703 C CA . GLY A 1 91 ? 7.969 -16.688 -14.172 1 97.81 91 GLY A CA 1
ATOM 704 C C . GLY A 1 91 ? 7.148 -15.422 -14.289 1 97.81 91 GLY A C 1
ATOM 705 O O . GLY A 1 91 ? 6.895 -14.938 -15.398 1 97.81 91 GLY A O 1
ATOM 706 N N . GLY A 1 92 ? 6.668 -14.875 -13.148 1 98.5 92 GLY A N 1
ATOM 707 C CA . GLY A 1 92 ? 5.93 -13.625 -13.148 1 98.5 92 GLY A CA 1
ATOM 708 C C . GLY A 1 92 ? 4.598 -13.719 -13.867 1 98.5 92 GLY A C 1
ATOM 709 O O . GLY A 1 92 ? 4.059 -14.812 -14.047 1 98.5 92 GLY A O 1
ATOM 710 N N . ILE A 1 93 ? 4.09 -12.516 -14.086 1 98.12 93 ILE A N 1
ATOM 711 C CA . ILE A 1 93 ? 2.793 -12.477 -14.75 1 98.12 93 ILE A CA 1
ATOM 712 C C . ILE A 1 93 ? 2.943 -12.93 -16.203 1 98.12 93 ILE A C 1
ATOM 714 O O . ILE A 1 93 ? 1.962 -13.312 -16.844 1 98.12 93 ILE A O 1
ATOM 718 N N . LEU A 1 94 ? 4.074 -12.93 -16.719 1 96.69 94 LEU A N 1
ATOM 719 C CA . LEU A 1 94 ? 4.328 -13.43 -18.062 1 96.69 94 LEU A CA 1
ATOM 720 C C . LEU A 1 94 ? 4.004 -14.914 -18.172 1 96.69 94 LEU A C 1
ATOM 722 O O . LEU A 1 94 ? 3.531 -15.383 -19.203 1 96.69 94 LEU A O 1
ATOM 726 N N . ALA A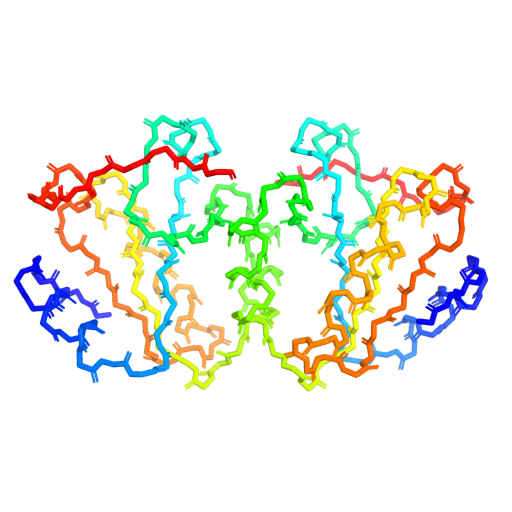 1 95 ? 4.227 -15.641 -17.125 1 93.94 95 ALA A N 1
ATOM 727 C CA . ALA A 1 95 ? 3.979 -17.078 -17.094 1 93.94 95 ALA A CA 1
ATOM 728 C C . ALA A 1 95 ? 2.582 -17.391 -16.562 1 93.94 95 ALA A C 1
ATOM 730 O O . ALA A 1 95 ? 2.188 -18.547 -16.469 1 93.94 95 ALA A O 1
ATOM 731 N N . TRP A 1 96 ? 1.82 -16.391 -16.234 1 95.25 96 TRP A N 1
ATOM 732 C CA . TRP A 1 96 ? 0.498 -16.516 -15.625 1 95.25 96 TRP A CA 1
ATOM 733 C C . TRP A 1 96 ? -0.538 -16.938 -16.672 1 95.25 96 TRP A C 1
ATOM 735 O O . TRP A 1 96 ? -0.705 -16.266 -17.688 1 95.25 96 TRP A O 1
ATOM 745 N N . ASN A 1 97 ? -1.259 -17.984 -16.375 1 92.38 97 ASN A N 1
ATOM 746 C CA . ASN A 1 97 ? -2.246 -18.5 -17.312 1 92.38 97 ASN A CA 1
ATOM 747 C C . ASN A 1 97 ? -3.666 -18.125 -16.906 1 92.38 97 ASN A C 1
ATOM 749 O O . ASN A 1 97 ? -4.629 -18.453 -17.594 1 92.38 97 ASN A O 1
ATOM 753 N N . GLY A 1 98 ? -3.748 -17.453 -15.789 1 91.06 98 GLY A N 1
ATOM 754 C CA . GLY A 1 98 ? -5.062 -17.031 -15.336 1 91.06 98 GLY A CA 1
ATOM 755 C C . GLY A 1 98 ? -5.508 -15.719 -15.953 1 91.06 98 GLY A C 1
ATOM 756 O O . GLY A 1 98 ? -4.895 -15.242 -16.906 1 91.06 98 GLY A O 1
ATOM 757 N N . GLU A 1 99 ? -6.531 -15.25 -15.484 1 92.75 99 GLU A N 1
ATOM 758 C CA . GLU A 1 99 ? -7.102 -14.016 -16.016 1 92.75 99 GLU A CA 1
ATOM 759 C C . GLU A 1 99 ? -6.285 -12.797 -15.586 1 92.75 99 GLU A C 1
ATOM 761 O O . GLU A 1 99 ? -5.836 -12.719 -14.445 1 92.75 99 GLU A O 1
ATOM 766 N N . VAL A 1 100 ? -6.051 -11.906 -16.531 1 95.31 100 VAL A N 1
ATOM 767 C CA . VAL A 1 100 ? -5.508 -10.578 -16.281 1 95.31 100 VAL A CA 1
ATOM 768 C C . VAL A 1 100 ? -6.598 -9.523 -16.484 1 95.31 100 VAL A C 1
ATOM 770 O O . VAL A 1 100 ? -7.285 -9.523 -17.516 1 95.31 100 VAL A O 1
ATOM 773 N N . VAL A 1 101 ? -6.746 -8.695 -15.461 1 94.5 101 VAL A N 1
ATOM 774 C CA . VAL A 1 101 ? -7.855 -7.746 -15.477 1 94.5 101 VAL A CA 1
ATOM 775 C C . VAL A 1 101 ? -7.316 -6.324 -15.359 1 94.5 101 VAL A C 1
ATOM 777 O O . VAL A 1 101 ? -6.152 -6.117 -15.008 1 94.5 101 VAL A O 1
ATOM 780 N N . SER A 1 102 ? -8.148 -5.289 -15.727 1 91.88 102 SER A N 1
ATOM 781 C CA . SER A 1 102 ? -7.805 -3.889 -15.492 1 91.88 102 SER A CA 1
ATOM 782 C C . SER A 1 102 ? -7.938 -3.525 -14.016 1 91.88 102 SER A C 1
ATOM 784 O O . SER A 1 102 ? -8.883 -3.957 -13.352 1 91.88 102 SER A O 1
ATOM 786 N N . PRO A 1 103 ? -6.91 -2.699 -13.664 1 87.19 103 PRO A N 1
ATOM 787 C CA . PRO A 1 103 ? -7.086 -2.227 -12.289 1 87.19 103 PRO A CA 1
ATOM 788 C C . PRO A 1 103 ? -8.273 -1.276 -12.141 1 87.19 103 PRO A C 1
ATOM 790 O O . PRO A 1 103 ? -8.594 -0.532 -13.07 1 87.19 103 PRO A O 1
ATOM 793 N N . GLU A 1 104 ? -9.219 -1.449 -11.32 1 67.81 104 GLU A N 1
ATOM 794 C CA . GLU A 1 104 ? -10.391 -0.591 -11.172 1 67.81 104 GLU A CA 1
ATOM 795 C C . GLU A 1 104 ? -10.031 0.717 -10.469 1 67.81 104 GLU A C 1
ATOM 797 O O . GLU A 1 104 ? -9.062 0.773 -9.711 1 67.81 104 GLU A O 1
ATOM 802 N N . MET B 1 1 ? -10.945 10.961 12.297 1 89.88 1 MET B N 1
ATOM 803 C CA . MET B 1 1 ? -10.695 12.133 13.133 1 89.88 1 MET B CA 1
ATOM 804 C C . MET B 1 1 ? -9.898 13.188 12.367 1 89.88 1 MET B C 1
ATOM 806 O O . MET B 1 1 ? -8.867 12.883 11.773 1 89.88 1 MET B O 1
ATOM 810 N N . ASN B 1 2 ? -10.477 14.391 12.352 1 97.75 2 ASN B N 1
ATOM 811 C CA . ASN B 1 2 ? -9.805 15.5 11.68 1 97.75 2 ASN B CA 1
ATOM 812 C C . ASN B 1 2 ? -8.836 16.219 12.617 1 97.75 2 ASN B C 1
ATOM 814 O O . ASN B 1 2 ? -9.195 16.547 13.75 1 97.75 2 ASN B O 1
ATOM 818 N N . LEU B 1 3 ? -7.617 16.5 12.133 1 98 3 LEU B N 1
ATOM 819 C CA . LEU B 1 3 ? -6.609 17.203 12.922 1 98 3 LEU B CA 1
ATOM 820 C C . LEU B 1 3 ? -6.102 18.438 12.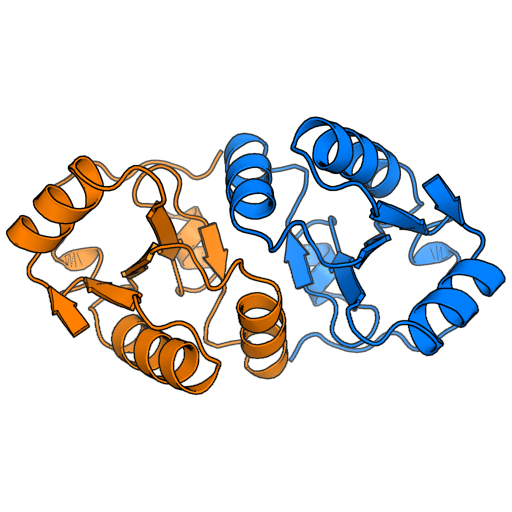164 1 98 3 LEU B C 1
ATOM 822 O O . LEU B 1 3 ? -5.91 18.391 10.953 1 98 3 LEU B O 1
ATOM 826 N N . THR B 1 4 ? -5.863 19.453 12.914 1 96.94 4 THR B N 1
ATOM 827 C CA . THR B 1 4 ? -5.117 20.578 12.367 1 96.94 4 THR B CA 1
ATOM 828 C C . THR B 1 4 ? -3.672 20.188 12.07 1 96.94 4 THR B C 1
ATOM 830 O O . THR B 1 4 ? -3.188 19.172 12.578 1 96.94 4 THR B O 1
ATOM 833 N N . GLN B 1 5 ? -3.064 21.016 11.242 1 96.38 5 GLN B N 1
ATOM 834 C CA . GLN B 1 5 ? -1.673 20.719 10.922 1 96.38 5 GLN B CA 1
ATOM 835 C C . GLN B 1 5 ? -0.817 20.641 12.18 1 96.38 5 GLN B C 1
ATOM 837 O O . GLN B 1 5 ? 0.019 19.75 12.312 1 96.38 5 GLN B O 1
ATOM 842 N N . GLU B 1 6 ? -1.01 21.547 13.102 1 95.75 6 GLU B N 1
ATOM 843 C CA . GLU B 1 6 ? -0.231 21.578 14.336 1 95.75 6 GLU B CA 1
ATOM 844 C C . GLU B 1 6 ? -0.425 20.297 15.141 1 95.75 6 GLU B C 1
ATOM 846 O O . GLU B 1 6 ? 0.549 19.672 15.562 1 95.75 6 GLU B O 1
ATOM 851 N N . ASP B 1 7 ? -1.642 19.891 15.328 1 97.19 7 ASP B N 1
ATOM 852 C CA . ASP B 1 7 ? -1.945 18.672 16.078 1 97.19 7 ASP B CA 1
ATOM 853 C C . ASP B 1 7 ? -1.458 17.438 15.32 1 97.19 7 ASP B C 1
ATOM 855 O O . ASP B 1 7 ? -0.955 16.5 15.938 1 97.19 7 ASP B O 1
ATOM 859 N N . TRP B 1 8 ? -1.66 17.484 14.031 1 97.19 8 TRP B N 1
ATOM 860 C CA . TRP B 1 8 ? -1.237 16.375 13.172 1 97.19 8 TRP B CA 1
ATOM 861 C C . TRP B 1 8 ? 0.263 16.141 13.297 1 97.19 8 TRP B C 1
ATOM 863 O O . TRP B 1 8 ? 0.699 15.008 13.539 1 97.19 8 TRP B O 1
ATOM 873 N N . ILE B 1 9 ? 1.045 17.188 13.289 1 95.38 9 ILE B N 1
ATOM 874 C CA . ILE B 1 9 ? 2.5 17.109 13.367 1 95.38 9 ILE B CA 1
ATOM 875 C C . ILE B 1 9 ? 2.914 16.656 14.766 1 95.38 9 ILE B C 1
ATOM 877 O O . ILE B 1 9 ? 3.744 15.758 14.914 1 95.38 9 ILE B O 1
ATOM 881 N N . SER B 1 10 ? 2.334 17.25 15.742 1 96.81 10 SER B N 1
ATOM 882 C CA . SER B 1 10 ? 2.682 16.953 17.125 1 96.81 10 SER B CA 1
ATOM 883 C C . SER B 1 10 ? 2.396 15.484 17.453 1 96.81 10 SER B C 1
ATOM 885 O O . SER B 1 10 ? 3.229 14.805 18.062 1 96.81 10 SER B O 1
ATOM 887 N N . GLN B 1 11 ? 1.235 14.992 17.078 1 96.94 11 GLN B N 1
ATOM 888 C CA . GLN B 1 11 ? 0.866 13.602 17.328 1 96.94 11 GLN B CA 1
ATOM 889 C C . GLN B 1 11 ? 1.762 12.648 16.547 1 96.94 11 GLN B C 1
ATOM 891 O O . GLN B 1 11 ? 2.215 11.633 17.094 1 96.94 11 GLN B O 1
ATOM 896 N N . LEU B 1 12 ? 1.98 12.969 15.359 1 95.81 12 LEU B N 1
ATOM 897 C CA . LEU B 1 12 ? 2.836 12.148 14.508 1 95.81 12 LEU B CA 1
ATOM 898 C C . LEU B 1 12 ? 4.227 12 15.117 1 95.81 12 LEU B C 1
ATOM 900 O O . LEU B 1 12 ? 4.762 10.898 15.188 1 95.81 12 LEU B O 1
ATOM 904 N N . GLU B 1 13 ? 4.785 13.086 15.547 1 95.19 13 GLU B N 1
ATOM 905 C CA . GLU B 1 13 ? 6.141 13.102 16.094 1 95.19 13 GLU B CA 1
ATOM 906 C C . GLU B 1 13 ? 6.23 12.266 17.359 1 95.19 13 GLU B C 1
ATOM 908 O O . GLU B 1 13 ? 7.273 11.672 17.656 1 95.19 13 GLU B O 1
ATOM 913 N N . ALA B 1 14 ? 5.207 12.188 18.031 1 96.81 14 ALA B N 1
ATOM 914 C CA . ALA B 1 14 ? 5.188 11.477 19.297 1 96.81 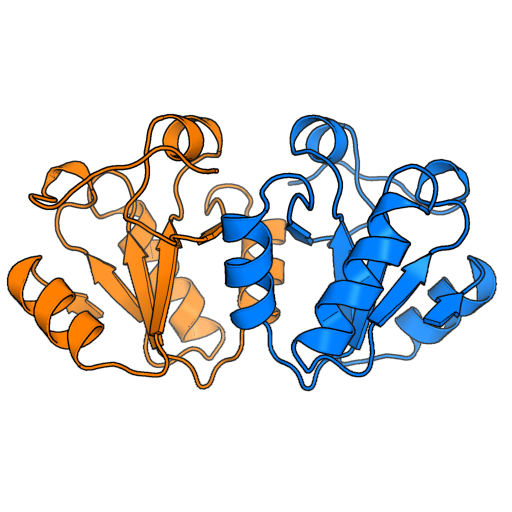14 ALA B CA 1
ATOM 915 C C . ALA B 1 14 ? 4.785 10.016 19.109 1 96.81 14 ALA B C 1
ATOM 917 O O . ALA B 1 14 ? 4.848 9.219 20.047 1 96.81 14 ALA B O 1
ATOM 918 N N . ASP B 1 15 ? 4.438 9.648 17.875 1 95.81 15 ASP B N 1
ATOM 919 C CA . ASP B 1 15 ? 3.855 8.344 17.578 1 95.81 15 ASP B CA 1
ATOM 920 C C . ASP B 1 15 ? 4.898 7.398 16.984 1 95.81 15 ASP B C 1
ATOM 922 O O . ASP B 1 15 ? 5.254 7.531 15.805 1 95.81 15 ASP B O 1
ATOM 926 N N . GLY B 1 16 ? 5.289 6.336 17.672 1 93.62 16 GLY B N 1
ATOM 927 C CA . GLY B 1 16 ? 6.301 5.398 17.219 1 93.62 16 GLY B CA 1
ATOM 928 C C . GLY B 1 16 ? 5.754 4.324 16.297 1 93.62 16 GLY B C 1
ATOM 929 O O . GLY B 1 16 ? 6.516 3.525 15.75 1 93.62 16 GLY B O 1
ATOM 930 N N . ASP B 1 17 ? 4.512 4.289 16.062 1 96 17 ASP B N 1
ATOM 931 C CA . ASP B 1 17 ? 3.859 3.277 15.227 1 96 17 ASP B CA 1
ATOM 932 C C . ASP B 1 17 ? 2.992 3.926 14.148 1 96 17 ASP B C 1
ATOM 934 O O . ASP B 1 17 ? 1.89 3.453 13.867 1 96 17 ASP B O 1
ATOM 938 N N . SER B 1 18 ? 3.492 5 13.594 1 97.12 18 SER B N 1
ATOM 939 C CA . SER B 1 18 ? 2.713 5.793 12.648 1 97.12 18 SER B CA 1
ATOM 940 C C . SER B 1 18 ? 3.078 5.453 11.211 1 97.12 18 SER B C 1
ATOM 942 O O . SER B 1 18 ? 4.215 5.066 10.93 1 97.12 18 SER B O 1
ATOM 944 N N . VAL B 1 19 ? 2.129 5.613 10.328 1 97.62 19 VAL B N 1
ATOM 945 C CA . VAL B 1 19 ? 2.275 5.555 8.875 1 97.62 19 VAL B CA 1
ATOM 946 C C . VAL B 1 19 ? 1.621 6.777 8.242 1 97.62 19 VAL B C 1
ATOM 948 O O . VAL B 1 19 ? 0.504 7.152 8.602 1 97.62 19 VAL B O 1
ATOM 951 N N . ILE B 1 20 ? 2.344 7.434 7.359 1 97.56 20 ILE B N 1
ATOM 952 C CA . ILE B 1 20 ? 1.752 8.531 6.598 1 97.56 20 ILE B CA 1
ATOM 953 C C . ILE B 1 20 ? 1.197 8 5.277 1 97.56 20 ILE B C 1
ATOM 955 O O . ILE B 1 20 ? 1.905 7.328 4.523 1 97.56 20 ILE B O 1
ATOM 959 N N . LEU B 1 21 ? -0.11 8.273 5.012 1 98.38 21 LEU B N 1
ATOM 960 C CA . LEU B 1 21 ? -0.76 7.848 3.775 1 98.38 21 LEU B CA 1
ATOM 961 C C . LEU B 1 21 ? -1.117 9.055 2.91 1 98.38 21 LEU B C 1
ATOM 963 O O . LEU B 1 21 ? -1.782 9.984 3.375 1 98.38 21 LEU B O 1
ATOM 967 N N . ASP B 1 22 ? -0.624 9.047 1.718 1 98.25 22 ASP B N 1
ATOM 968 C CA . ASP B 1 22 ? -1.045 9.945 0.652 1 98.25 22 ASP B CA 1
ATOM 969 C C . ASP B 1 22 ? -2.107 9.297 -0.232 1 98.25 22 ASP B C 1
ATOM 971 O O . ASP B 1 22 ? -1.807 8.383 -1.004 1 98.25 22 ASP B O 1
ATOM 975 N N . VAL B 1 23 ? -3.338 9.812 -0.205 1 98.31 23 VAL B N 1
ATOM 976 C CA . VAL B 1 23 ? -4.406 9.094 -0.9 1 98.31 23 VAL B CA 1
ATOM 977 C C . VAL B 1 23 ? -4.707 9.789 -2.229 1 98.31 23 VAL B C 1
ATOM 979 O O . VAL B 1 23 ? -5.754 9.547 -2.834 1 98.31 23 VAL B O 1
ATOM 982 N N . ARG B 1 24 ? -3.822 10.664 -2.768 1 97.31 24 ARG B N 1
ATOM 983 C CA . ARG B 1 24 ? -3.945 11.336 -4.059 1 97.31 24 ARG B CA 1
ATOM 984 C C . ARG B 1 24 ? -3.572 10.398 -5.199 1 97.31 24 ARG B C 1
ATOM 986 O O . ARG B 1 24 ? -3.256 9.227 -4.973 1 97.31 24 ARG B O 1
ATOM 993 N N . THR B 1 25 ? -3.738 10.945 -6.383 1 94.25 25 THR B N 1
ATOM 994 C CA . THR B 1 25 ? -3.334 10.195 -7.566 1 94.25 25 THR B CA 1
ATOM 995 C C . THR B 1 25 ? -1.817 10.023 -7.605 1 94.25 25 THR B C 1
ATOM 997 O O . THR B 1 25 ? -1.088 10.75 -6.93 1 94.25 25 THR B O 1
ATOM 1000 N N . GLU B 1 26 ? -1.393 9.078 -8.43 1 90.75 26 GLU B N 1
ATOM 1001 C CA . GLU B 1 26 ? 0.036 8.852 -8.633 1 90.75 26 GLU B CA 1
ATOM 1002 C C . GLU B 1 26 ? 0.722 10.109 -9.164 1 90.75 26 GLU B C 1
ATOM 1004 O O . GLU B 1 26 ? 1.846 10.422 -8.766 1 90.75 26 GLU B O 1
ATOM 1009 N N . ASP B 1 27 ? 0.063 10.758 -10.086 1 92.38 27 ASP B N 1
ATOM 1010 C CA . ASP B 1 27 ? 0.632 11.984 -10.641 1 92.38 27 ASP B CA 1
ATOM 1011 C C . ASP B 1 27 ? 0.846 13.031 -9.547 1 92.38 27 ASP B C 1
ATOM 1013 O O . ASP B 1 27 ? 1.908 13.656 -9.477 1 92.38 27 ASP B O 1
ATOM 1017 N N . GLU B 1 28 ? -0.109 13.25 -8.742 1 96.38 28 GLU B N 1
ATOM 1018 C CA . GLU B 1 28 ? 0.01 14.188 -7.633 1 96.38 28 GLU B CA 1
ATOM 1019 C C . GLU B 1 28 ? 1.111 13.758 -6.668 1 96.38 28 GLU B C 1
ATOM 1021 O O . GLU B 1 28 ? 1.894 14.594 -6.203 1 96.38 28 GLU B O 1
ATOM 1026 N N . TYR B 1 29 ? 1.114 12.492 -6.363 1 94.81 29 TYR B N 1
ATOM 1027 C CA . TYR B 1 29 ? 2.143 11.914 -5.508 1 94.81 29 TYR B CA 1
ATOM 1028 C C . TYR B 1 29 ? 3.533 12.18 -6.062 1 94.81 29 TYR B C 1
ATOM 1030 O O . TYR B 1 29 ? 4.426 12.625 -5.336 1 94.81 29 TYR B O 1
ATOM 1038 N N . ASN B 1 30 ? 3.721 12.008 -7.34 1 92.31 30 ASN B N 1
ATOM 1039 C CA . ASN B 1 30 ? 5.012 12.18 -7.996 1 92.31 30 ASN B CA 1
ATOM 1040 C C . ASN B 1 30 ? 5.438 13.641 -8.039 1 92.31 30 ASN B C 1
ATOM 1042 O O . ASN B 1 30 ? 6.625 13.945 -8.164 1 92.31 30 ASN B O 1
ATOM 1046 N N . ASP B 1 31 ? 4.473 14.492 -7.922 1 95.25 31 ASP B N 1
ATOM 1047 C CA . ASP B 1 31 ? 4.766 15.922 -7.914 1 95.25 31 ASP B CA 1
ATOM 1048 C C . ASP B 1 31 ? 5.387 16.344 -6.586 1 95.25 31 ASP B C 1
ATOM 1050 O O . ASP B 1 31 ? 5.988 17.422 -6.488 1 95.25 31 ASP B O 1
ATOM 1054 N N . GLY B 1 32 ? 5.191 15.586 -5.516 1 96.44 32 GLY B N 1
ATOM 1055 C CA . GLY B 1 32 ? 5.711 15.898 -4.195 1 96.44 32 GLY B CA 1
ATOM 1056 C C . GLY B 1 32 ? 4.887 15.305 -3.07 1 96.44 32 GLY B C 1
ATOM 1057 O O . GLY B 1 32 ? 3.66 15.219 -3.168 1 96.44 32 GLY B O 1
ATOM 1058 N N . ILE B 1 33 ? 5.637 14.969 -2 1 96.5 33 ILE B N 1
ATOM 1059 C CA . ILE B 1 33 ? 4.945 14.289 -0.907 1 96.5 33 ILE B CA 1
ATOM 1060 C C . ILE B 1 33 ? 5.441 14.828 0.431 1 96.5 33 ILE B C 1
ATOM 1062 O O . ILE B 1 33 ? 6.477 15.5 0.492 1 96.5 33 ILE B O 1
ATOM 1066 N N . ILE B 1 34 ? 4.586 14.633 1.495 1 95.69 34 ILE B N 1
ATOM 1067 C CA . ILE B 1 34 ? 5.109 14.672 2.855 1 95.69 34 ILE B CA 1
ATOM 1068 C C . ILE B 1 34 ? 6.047 13.484 3.08 1 95.69 34 ILE B C 1
ATOM 1070 O O . ILE B 1 34 ? 5.707 12.344 2.748 1 95.69 34 ILE B O 1
ATOM 1074 N N . ALA B 1 35 ? 7.191 13.75 3.684 1 92.81 35 ALA B N 1
ATOM 1075 C CA . ALA B 1 35 ? 8.273 12.773 3.742 1 92.81 35 ALA B CA 1
ATOM 1076 C C . ALA B 1 35 ? 7.77 11.438 4.285 1 92.81 35 ALA B C 1
ATOM 1078 O O . ALA B 1 35 ? 7.031 11.398 5.27 1 92.81 35 ALA B O 1
ATOM 1079 N N . SER B 1 36 ? 8.047 10.312 3.479 1 91.56 36 SER B N 1
ATOM 1080 C CA . SER B 1 36 ? 7.844 8.922 3.867 1 91.56 36 SER B CA 1
ATOM 1081 C C . SER B 1 36 ? 6.41 8.469 3.6 1 91.56 36 SER B C 1
ATOM 1083 O O . SER B 1 36 ? 6.02 7.359 3.967 1 91.56 36 SER B O 1
ATOM 1085 N N . ALA B 1 37 ? 5.66 9.344 2.967 1 96.31 37 ALA B N 1
ATOM 1086 C CA . ALA B 1 37 ? 4.262 9 2.723 1 96.31 37 ALA B CA 1
ATOM 1087 C C . ALA B 1 37 ? 4.148 7.832 1.748 1 96.31 37 ALA B C 1
ATOM 1089 O O . ALA B 1 37 ? 4.875 7.773 0.752 1 96.31 37 ALA B O 1
ATOM 1090 N N . VAL B 1 38 ? 3.318 6.934 2.084 1 95.62 38 VAL B N 1
ATOM 1091 C CA . VAL B 1 38 ? 2.932 5.828 1.208 1 95.62 38 VAL B CA 1
ATOM 1092 C C . VAL B 1 38 ? 1.715 6.23 0.377 1 95.62 38 VAL B C 1
ATOM 1094 O O . VAL B 1 38 ? 0.739 6.766 0.91 1 95.62 38 VAL B O 1
ATOM 1097 N N . ASN B 1 39 ? 1.778 5.941 -0.885 1 95.12 39 ASN B N 1
ATOM 1098 C CA . ASN B 1 39 ? 0.666 6.316 -1.75 1 95.12 39 ASN B CA 1
ATOM 1099 C C . ASN B 1 39 ? -0.351 5.188 -1.882 1 95.12 39 ASN B C 1
ATOM 1101 O O . ASN B 1 39 ? 0.016 4.047 -2.176 1 95.12 39 ASN B O 1
ATOM 1105 N N . ILE B 1 40 ? -1.631 5.453 -1.632 1 95.19 40 ILE B N 1
ATOM 1106 C CA . ILE B 1 40 ? -2.777 4.613 -1.968 1 95.19 40 ILE B CA 1
ATOM 1107 C C . ILE B 1 40 ? -3.891 5.477 -2.557 1 95.19 40 ILE B C 1
ATOM 1109 O O . ILE B 1 40 ? -4.621 6.148 -1.822 1 95.19 40 ILE B O 1
ATOM 1113 N N . ASP B 1 41 ? -4.074 5.398 -3.809 1 94.94 41 ASP B N 1
ATOM 1114 C CA . ASP B 1 41 ? -4.996 6.262 -4.547 1 94.94 41 ASP B CA 1
ATOM 1115 C C . ASP B 1 41 ? -6.445 5.902 -4.234 1 94.94 41 ASP B C 1
ATOM 1117 O O . ASP B 1 41 ? -6.938 4.852 -4.652 1 94.94 41 ASP B O 1
ATOM 1121 N N . ILE B 1 42 ? -7.18 6.793 -3.629 1 96.19 42 ILE B N 1
ATOM 1122 C CA . ILE B 1 42 ? -8.531 6.516 -3.158 1 96.19 42 ILE B CA 1
ATOM 1123 C C . ILE B 1 42 ? -9.469 6.352 -4.355 1 96.19 42 ILE B C 1
ATOM 1125 O O . ILE B 1 42 ? -10.555 5.773 -4.227 1 96.19 42 ILE B O 1
ATOM 1129 N N . HIS B 1 43 ? -9.062 6.801 -5.531 1 93.19 43 HIS B N 1
ATOM 1130 C CA . HIS B 1 43 ? -9.93 6.738 -6.703 1 93.19 43 HIS B CA 1
ATOM 1131 C C . HIS B 1 43 ? -9.961 5.332 -7.293 1 93.19 43 HIS B C 1
ATOM 1133 O O . HIS B 1 43 ? -10.805 5.023 -8.133 1 93.19 43 HIS B O 1
ATOM 1139 N N . GLN B 1 44 ? -9.031 4.5 -6.887 1 87.5 44 GLN B N 1
ATOM 1140 C CA . GLN B 1 44 ? -9.023 3.105 -7.312 1 87.5 44 GLN B CA 1
ATOM 1141 C C . GLN B 1 44 ? -9.789 2.227 -6.332 1 87.5 44 GLN B C 1
ATOM 1143 O O . GLN B 1 44 ? -9.188 1.513 -5.527 1 87.5 44 GLN B O 1
ATOM 1148 N N . GLY B 1 45 ? -11.055 2.279 -6.438 1 87.62 45 GLY B N 1
ATOM 1149 C CA . GLY B 1 45 ? -11.969 1.756 -5.434 1 87.62 45 GLY B CA 1
ATOM 1150 C C . GLY B 1 45 ? -11.594 0.368 -4.949 1 87.62 45 GLY B C 1
ATOM 1151 O O . GLY B 1 45 ? -11.164 0.198 -3.805 1 87.62 45 GLY B O 1
ATOM 1152 N N . PRO B 1 46 ? -11.742 -0.667 -5.805 1 88.06 46 PRO B N 1
ATOM 1153 C CA . PRO B 1 46 ? -11.445 -2.023 -5.34 1 88.06 46 PRO B CA 1
ATOM 1154 C C . PRO B 1 46 ? -9.992 -2.188 -4.895 1 88.06 46 PRO B C 1
ATOM 1156 O O . PRO B 1 46 ? -9.719 -2.861 -3.896 1 88.06 46 PRO B O 1
ATOM 1159 N N . VAL B 1 47 ? -9.188 -1.556 -5.566 1 87 47 VAL B N 1
ATOM 1160 C CA . VAL B 1 47 ? -7.766 -1.63 -5.25 1 87 47 VAL B CA 1
ATOM 1161 C C . VAL B 1 47 ? -7.492 -0.903 -3.936 1 87 47 VAL B C 1
ATOM 1163 O O . VAL B 1 47 ? -6.703 -1.375 -3.111 1 87 47 VAL B O 1
ATOM 1166 N N . PHE B 1 48 ? -8.133 0.208 -3.709 1 93.5 48 PHE B N 1
ATOM 1167 C CA . PHE B 1 48 ? -7.988 0.958 -2.467 1 93.5 48 PHE B CA 1
ATOM 1168 C C . PHE B 1 48 ? -8.422 0.115 -1.274 1 93.5 48 PHE B C 1
ATOM 1170 O O . PHE B 1 48 ? -7.695 0.012 -0.284 1 93.5 48 PHE B O 1
ATOM 1177 N N . VAL B 1 49 ? -9.523 -0.511 -1.407 1 94.56 49 VAL B N 1
ATOM 1178 C CA . VAL B 1 49 ? -10.055 -1.324 -0.32 1 94.56 49 VAL B CA 1
ATOM 1179 C C . VAL B 1 49 ? -9.102 -2.482 -0.026 1 94.56 49 VAL B C 1
ATOM 1181 O O . VAL B 1 49 ? -8.781 -2.752 1.135 1 94.56 49 VAL B O 1
ATOM 1184 N N . SER B 1 50 ? -8.625 -3.145 -1.066 1 93.06 50 SER B N 1
ATOM 1185 C CA . SER B 1 50 ? -7.691 -4.258 -0.889 1 93.06 50 SER B CA 1
ATOM 1186 C C . SER B 1 50 ? -6.41 -3.801 -0.201 1 93.06 50 SER B C 1
ATOM 1188 O O . SER B 1 50 ? -5.883 -4.5 0.667 1 93.06 50 SER B O 1
ATOM 1190 N N . ALA B 1 51 ? -5.941 -2.67 -0.582 1 94.94 51 ALA B N 1
ATOM 1191 C CA . ALA B 1 51 ? -4.727 -2.121 0.02 1 94.94 51 ALA B CA 1
ATOM 1192 C C . ALA B 1 51 ? -4.938 -1.827 1.503 1 94.94 51 ALA B C 1
ATOM 1194 O O . ALA B 1 51 ? -4.09 -2.16 2.334 1 94.94 51 ALA B O 1
ATOM 1195 N N . ILE B 1 52 ? -6.02 -1.22 1.858 1 97.06 52 ILE B N 1
ATOM 1196 C CA . ILE B 1 52 ? -6.32 -0.891 3.248 1 97.06 52 ILE B CA 1
ATOM 1197 C C . ILE B 1 52 ? -6.441 -2.174 4.066 1 97.06 52 ILE B C 1
ATOM 1199 O O . ILE B 1 52 ? -5.949 -2.248 5.195 1 97.06 52 ILE B O 1
ATOM 1203 N N . GLU B 1 53 ? -7.055 -3.172 3.51 1 96.38 53 GLU B N 1
ATOM 1204 C CA . GLU B 1 53 ? -7.234 -4.438 4.215 1 96.38 53 GLU B CA 1
ATOM 1205 C C . GLU B 1 53 ? -5.891 -5.109 4.492 1 96.38 53 GLU B C 1
ATOM 1207 O O . GLU B 1 53 ? -5.762 -5.879 5.445 1 96.38 53 GLU B O 1
ATOM 1212 N N . ALA B 1 54 ? -4.926 -4.812 3.711 1 96.62 54 ALA B N 1
ATOM 1213 C CA . ALA B 1 54 ? -3.6 -5.402 3.861 1 96.62 54 ALA B CA 1
ATOM 1214 C C . ALA B 1 54 ? -2.807 -4.695 4.957 1 96.62 54 ALA B C 1
ATOM 1216 O O . ALA B 1 54 ? -1.795 -5.215 5.434 1 96.62 54 ALA B O 1
ATOM 1217 N N . LEU B 1 55 ? -3.18 -3.52 5.41 1 97.88 55 LEU B N 1
ATOM 1218 C CA . LEU B 1 55 ? -2.434 -2.717 6.375 1 97.88 55 LEU B CA 1
ATOM 1219 C C . LEU B 1 55 ? -2.543 -3.311 7.773 1 97.88 55 LEU B C 1
ATOM 1221 O O . LEU B 1 55 ? -3.527 -3.979 8.094 1 97.88 55 LEU B O 1
ATOM 1225 N N . ASP B 1 56 ? -1.536 -3.086 8.602 1 97.88 56 ASP B N 1
ATOM 1226 C CA . ASP B 1 56 ? -1.568 -3.426 10.023 1 97.88 56 ASP B CA 1
ATOM 1227 C C . ASP B 1 56 ? -2.574 -2.559 10.773 1 97.88 56 ASP B C 1
ATOM 1229 O O . ASP B 1 56 ? -2.359 -1.357 10.953 1 97.88 56 ASP B O 1
ATOM 1233 N N . LYS B 1 57 ? -3.574 -3.162 11.281 1 97.25 57 LYS B N 1
ATOM 1234 C CA . LYS B 1 57 ? -4.676 -2.416 11.883 1 97.25 57 LYS B CA 1
ATOM 1235 C C . LYS B 1 57 ? -4.293 -1.877 13.258 1 97.25 57 LYS B C 1
ATOM 1237 O O . LYS B 1 57 ? -4.996 -1.032 13.82 1 97.25 57 LYS B O 1
ATOM 1242 N N . ASN B 1 58 ? -3.213 -2.264 13.703 1 96.38 58 ASN B N 1
ATOM 1243 C CA . ASN B 1 58 ? -2.783 -1.837 15.031 1 96.38 58 ASN B CA 1
ATOM 1244 C C . ASN B 1 58 ? -1.921 -0.58 14.961 1 96.38 58 ASN B C 1
ATOM 1246 O O . ASN B 1 58 ? -1.571 -0.007 16 1 96.38 58 ASN B O 1
ATOM 1250 N N . LYS B 1 59 ? -1.6 -0.157 13.828 1 97.44 59 LYS B N 1
ATOM 1251 C CA . LYS B 1 59 ? -0.831 1.072 13.656 1 97.44 59 LYS B CA 1
ATOM 1252 C C . LYS B 1 59 ? -1.749 2.287 13.562 1 97.44 59 LYS B C 1
ATOM 1254 O O . LYS B 1 59 ? -2.973 2.145 13.5 1 97.44 59 LYS B O 1
ATOM 1259 N N . ASN B 1 60 ? -1.086 3.455 13.664 1 98.31 60 ASN B N 1
ATOM 1260 C CA . ASN B 1 60 ? -1.781 4.73 13.523 1 98.31 60 ASN B CA 1
ATOM 1261 C C . ASN B 1 60 ? -1.501 5.375 12.172 1 98.31 60 ASN B C 1
ATOM 1263 O O . ASN B 1 60 ? -0.359 5.387 11.703 1 98.31 60 ASN B O 1
ATOM 1267 N N . TYR B 1 61 ? -2.539 5.879 11.562 1 98.69 61 TYR B N 1
ATOM 1268 C CA . TYR B 1 61 ? -2.396 6.359 10.195 1 98.69 61 TYR B CA 1
ATOM 1269 C C . TYR B 1 61 ? -2.709 7.852 10.109 1 98.69 61 TYR B C 1
ATOM 1271 O O .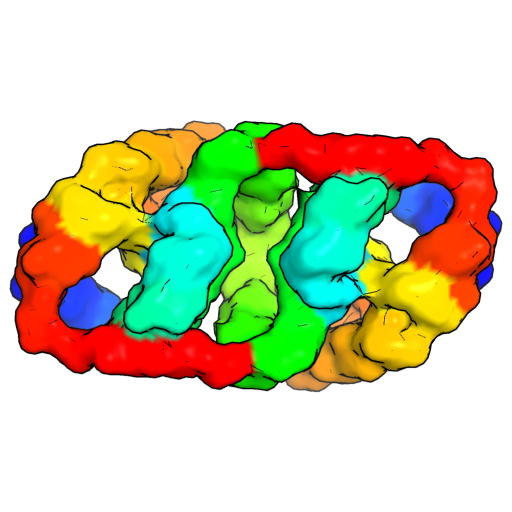 TYR B 1 61 ? -3.736 8.305 10.609 1 98.69 61 TYR B O 1
ATOM 1279 N N . TYR B 1 62 ? -1.78 8.539 9.555 1 98.69 62 TYR B N 1
ATOM 1280 C CA . TYR B 1 62 ? -1.883 9.969 9.266 1 98.69 62 TYR B CA 1
ATOM 1281 C C . TYR B 1 62 ? -2.084 10.211 7.777 1 98.69 62 TYR B C 1
ATOM 1283 O O . TYR B 1 62 ? -1.163 10.023 6.98 1 98.69 62 TYR B O 1
ATOM 1291 N N . VAL B 1 63 ? -3.307 10.664 7.41 1 98.81 63 VAL B N 1
ATOM 1292 C CA . VAL B 1 63 ? -3.797 10.586 6.035 1 98.81 63 VAL B CA 1
ATOM 1293 C C . VAL B 1 63 ? -3.984 11.992 5.477 1 98.81 63 VAL B C 1
ATOM 1295 O O . VAL B 1 63 ? -4.484 12.883 6.168 1 98.81 63 VAL B O 1
ATOM 1298 N N . TYR B 1 64 ? -3.531 12.102 4.18 1 98.81 64 TYR B N 1
ATOM 1299 C CA . TYR B 1 64 ? -3.777 13.406 3.576 1 98.81 64 TYR B CA 1
ATOM 1300 C C . TYR B 1 64 ? -4.031 13.273 2.078 1 98.81 64 TYR B C 1
ATOM 1302 O O . TYR B 1 64 ? -3.691 12.258 1.472 1 98.81 64 TYR B O 1
ATOM 1310 N N . CYS B 1 65 ? -4.699 14.266 1.527 1 98.62 65 CYS B N 1
ATOM 1311 C CA . CYS B 1 65 ? -4.871 14.492 0.096 1 98.62 65 CYS B CA 1
ATOM 1312 C C . CYS B 1 65 ? -4.492 15.922 -0.281 1 98.62 65 CYS B C 1
ATOM 1314 O O . CYS B 1 65 ? -3.566 16.5 0.299 1 98.62 65 CYS B O 1
ATOM 1316 N N . ARG B 1 66 ? -5.074 16.312 -1.295 1 98.25 66 ARG B N 1
ATOM 1317 C CA . ARG B 1 66 ? -4.746 17.672 -1.75 1 98.25 66 ARG B CA 1
ATOM 1318 C C . ARG B 1 66 ? -5.332 18.719 -0.812 1 98.25 66 ARG B C 1
ATOM 1320 O O . ARG B 1 66 ? -4.609 19.578 -0.31 1 98.25 66 ARG B O 1
ATOM 1327 N N . SER B 1 67 ? -6.578 18.672 -0.428 1 98.12 67 SER B N 1
ATOM 1328 C CA . SER B 1 67 ? -7.273 19.734 0.271 1 98.12 67 SER B CA 1
ATOM 1329 C C . SER B 1 67 ? -7.93 19.234 1.551 1 98.12 67 SER B C 1
ATOM 1331 O O . SER B 1 67 ? -8.547 20 2.287 1 98.12 67 SER B O 1
ATOM 1333 N N . GLY B 1 68 ? -7.895 17.969 1.816 1 98.38 68 GLY B N 1
ATOM 1334 C CA . GLY B 1 68 ? -8.422 17.422 3.053 1 98.38 68 GLY B CA 1
ATOM 1335 C C . GLY B 1 68 ? -9.719 16.656 2.855 1 98.38 68 GLY B C 1
ATOM 1336 O O . GLY B 1 68 ? -10.141 15.898 3.734 1 98.38 68 GLY B O 1
ATOM 1337 N N . ALA B 1 69 ? -10.375 16.719 1.714 1 98.31 69 ALA B N 1
ATOM 1338 C CA . ALA B 1 69 ? -11.688 16.094 1.5 1 98.31 69 ALA B CA 1
ATOM 1339 C C . ALA B 1 69 ? -11.555 14.617 1.176 1 98.31 69 ALA B C 1
ATOM 1341 O O . ALA B 1 69 ? -12.203 13.773 1.798 1 98.31 69 ALA B O 1
ATOM 1342 N N . ARG B 1 70 ? -10.766 14.266 0.1 1 98.44 70 ARG B N 1
ATOM 1343 C CA . ARG B 1 70 ? -10.562 12.859 -0.255 1 98.44 70 ARG B CA 1
ATOM 1344 C C . ARG B 1 70 ? -9.977 12.078 0.913 1 98.44 70 ARG B C 1
ATOM 1346 O O . ARG B 1 70 ? -10.367 10.938 1.163 1 98.44 70 ARG B O 1
ATOM 1353 N N . SER B 1 71 ? -9.023 12.688 1.706 1 98.81 71 SER B N 1
ATOM 1354 C CA . SER B 1 71 ? -8.414 12 2.84 1 98.81 71 SER B CA 1
ATOM 1355 C C . SER B 1 71 ? -9.406 11.828 3.982 1 98.81 71 SER B C 1
ATOM 1357 O O . SER B 1 71 ? -9.352 10.844 4.719 1 98.81 71 SER B O 1
ATOM 1359 N N . ALA B 1 72 ? -10.352 12.727 4.168 1 98.69 72 ALA B N 1
ATOM 1360 C CA . ALA B 1 72 ? -11.422 12.531 5.141 1 98.69 72 ALA B CA 1
ATOM 1361 C C . ALA B 1 72 ? -12.266 11.305 4.797 1 98.69 72 ALA B C 1
ATOM 1363 O O . ALA B 1 72 ? -12.562 10.484 5.664 1 98.69 72 ALA B O 1
ATOM 1364 N N . LYS B 1 73 ? -12.594 11.203 3.588 1 98.44 73 LYS B N 1
ATOM 1365 C CA . LYS B 1 73 ? -13.336 10.039 3.115 1 98.44 73 LYS B CA 1
ATOM 1366 C C . LYS B 1 73 ? -12.531 8.758 3.305 1 98.44 73 LYS B C 1
ATOM 1368 O O . LYS B 1 73 ? -13.07 7.73 3.725 1 98.44 73 LYS B O 1
ATOM 1373 N N . ALA B 1 74 ? -11.266 8.828 2.965 1 98.62 74 ALA B N 1
ATOM 1374 C CA . ALA B 1 74 ? -10.383 7.684 3.158 1 98.62 74 ALA B CA 1
ATOM 1375 C C . ALA B 1 74 ? -10.383 7.227 4.617 1 98.62 74 ALA B C 1
ATOM 1377 O O . ALA B 1 74 ? -10.477 6.031 4.898 1 98.62 74 ALA B O 1
ATOM 1378 N N . CYS B 1 75 ? -10.312 8.172 5.543 1 98.75 75 CYS B N 1
ATOM 1379 C CA . CYS B 1 75 ? -10.32 7.844 6.965 1 98.75 75 CYS B CA 1
ATOM 1380 C C . CYS B 1 75 ? -11.625 7.156 7.355 1 98.75 75 CYS B C 1
ATOM 1382 O O . CYS B 1 75 ? -11.617 6.223 8.156 1 98.75 75 CYS B O 1
ATOM 1384 N N . GLU B 1 76 ? -12.711 7.59 6.805 1 98.38 76 GLU B N 1
ATOM 1385 C CA . GLU B 1 76 ? -13.992 6.945 7.066 1 98.38 76 GLU B CA 1
ATOM 1386 C C . GLU B 1 76 ? -13.984 5.488 6.609 1 98.38 76 GLU B C 1
ATOM 1388 O O . GLU B 1 76 ? -14.398 4.598 7.352 1 98.38 76 GLU B O 1
ATOM 1393 N N . ILE B 1 77 ? -13.547 5.27 5.441 1 97.88 77 ILE B N 1
ATOM 1394 C CA . ILE B 1 77 ? -13.477 3.92 4.891 1 97.88 77 ILE B CA 1
ATOM 1395 C C . ILE B 1 77 ? -12.539 3.062 5.742 1 97.88 77 ILE B C 1
ATOM 1397 O O . ILE B 1 77 ? -12.859 1.913 6.055 1 97.88 77 ILE B O 1
ATOM 1401 N N . MET B 1 78 ? -11.391 3.643 6.098 1 98.44 78 MET B N 1
ATOM 1402 C CA . MET B 1 78 ? -10.43 2.938 6.938 1 98.44 78 MET B CA 1
ATOM 1403 C C . MET B 1 78 ? -11.07 2.512 8.258 1 98.44 78 MET B C 1
ATOM 1405 O O . MET B 1 78 ? -10.875 1.384 8.711 1 98.44 78 MET B O 1
ATOM 1409 N N . ASN B 1 79 ? -11.844 3.418 8.875 1 98.31 79 ASN B N 1
ATOM 1410 C CA . ASN B 1 79 ? -12.547 3.098 10.109 1 98.31 79 ASN B CA 1
ATOM 1411 C C . ASN B 1 79 ? -13.539 1.956 9.914 1 98.31 79 ASN B C 1
ATOM 1413 O O . ASN B 1 79 ? -13.617 1.044 10.742 1 98.31 79 ASN B O 1
ATOM 1417 N N . GLU B 1 80 ? -14.219 1.953 8.844 1 97.69 80 GLU B N 1
ATOM 1418 C CA . GLU B 1 80 ? -15.195 0.911 8.523 1 97.69 80 GLU B CA 1
ATOM 1419 C C . GLU B 1 80 ? -14.508 -0.442 8.344 1 97.69 80 GLU B C 1
ATOM 1421 O O . GLU B 1 80 ? -15.102 -1.486 8.617 1 97.69 80 GLU B O 1
ATOM 1426 N N . LEU B 1 81 ? -13.297 -0.383 7.926 1 97.06 81 LEU B N 1
ATOM 1427 C CA . LEU B 1 81 ? -12.562 -1.61 7.652 1 97.06 81 LEU B CA 1
ATOM 1428 C C . LEU B 1 81 ? -11.758 -2.049 8.875 1 97.06 81 LEU B C 1
ATOM 1430 O O . LEU B 1 81 ? -10.969 -2.99 8.797 1 97.06 81 LEU B O 1
ATOM 1434 N N . GLY B 1 82 ? -11.859 -1.335 9.969 1 97.69 82 GLY B N 1
ATOM 1435 C CA . GLY B 1 82 ? -11.344 -1.835 11.234 1 97.69 82 GLY B CA 1
ATOM 1436 C C . GLY B 1 82 ? -10.117 -1.083 11.719 1 97.69 82 GLY B C 1
ATOM 1437 O O . GLY B 1 82 ? -9.523 -1.441 12.742 1 97.69 82 GLY B O 1
ATOM 1438 N N . ILE B 1 83 ? -9.695 -0.08 10.953 1 98 83 ILE B N 1
ATOM 1439 C CA . ILE B 1 83 ? -8.617 0.779 11.43 1 98 83 ILE B CA 1
ATOM 1440 C C . ILE B 1 83 ? -9.188 1.881 12.32 1 98 83 ILE B C 1
ATOM 1442 O O . ILE B 1 83 ? -9.898 2.77 11.844 1 98 83 ILE B O 1
ATOM 1446 N N . LYS B 1 84 ? -8.773 1.886 13.547 1 96.25 84 LYS B N 1
ATOM 1447 C CA . LYS B 1 84 ? -9.406 2.76 14.531 1 96.25 84 LYS B CA 1
ATOM 1448 C C . LYS B 1 84 ? -8.75 4.137 14.547 1 96.25 84 LYS B C 1
ATOM 1450 O O . LYS B 1 84 ? -9.391 5.137 14.867 1 96.25 84 LYS B O 1
ATOM 1455 N N . ASN B 1 85 ? -7.457 4.098 14.266 1 97.5 85 ASN B N 1
ATOM 1456 C CA . ASN B 1 85 ? -6.707 5.344 14.375 1 97.5 85 ASN B CA 1
ATOM 1457 C C . ASN B 1 85 ? -6.258 5.848 13 1 97.5 85 ASN B C 1
ATOM 1459 O O . ASN B 1 85 ? -5.137 5.57 12.57 1 97.5 85 ASN B O 1
ATOM 1463 N N . ALA B 1 86 ? -7.141 6.52 12.352 1 98.62 86 ALA B N 1
ATOM 1464 C CA . ALA B 1 86 ? -6.871 7.242 11.109 1 98.62 86 ALA B CA 1
ATOM 1465 C C . ALA B 1 86 ? -7.148 8.734 11.273 1 98.62 86 ALA B C 1
ATOM 1467 O O . ALA B 1 86 ? -8.273 9.133 11.578 1 98.62 86 ALA B O 1
ATOM 1468 N N . TYR B 1 87 ? -6.102 9.523 11.047 1 98.75 87 TYR B N 1
ATOM 1469 C CA . TYR B 1 87 ? -6.195 10.961 11.297 1 98.75 87 TYR B CA 1
ATOM 1470 C C . TYR B 1 87 ? -6.055 11.75 10 1 98.75 87 TYR B C 1
ATOM 1472 O O . TYR B 1 87 ? -5.008 11.703 9.344 1 98.75 87 TYR B O 1
ATOM 1480 N N . ASN B 1 88 ? -7.035 12.523 9.695 1 98.81 88 ASN B N 1
ATOM 1481 C CA . ASN B 1 88 ? -7.082 13.352 8.5 1 98.81 88 ASN B CA 1
ATOM 1482 C C . ASN B 1 88 ? -6.387 14.695 8.711 1 98.81 88 ASN B C 1
ATOM 1484 O O . ASN B 1 88 ? -6.645 15.383 9.703 1 98.81 88 ASN B O 1
ATOM 1488 N N . LEU B 1 89 ? -5.512 15.07 7.781 1 98.62 89 LEU B N 1
ATOM 1489 C CA . LEU B 1 89 ? -4.91 16.391 7.789 1 98.62 89 LEU B CA 1
ATOM 1490 C C . LEU B 1 89 ? -5.887 17.438 7.246 1 98.62 89 LEU B C 1
ATOM 1492 O O . LEU B 1 89 ? -6.059 17.562 6.031 1 98.62 89 LEU B O 1
ATOM 1496 N N . THR B 1 90 ? -6.406 18.219 8.133 1 98.06 90 THR B N 1
ATOM 1497 C CA . THR B 1 90 ? -7.324 19.266 7.688 1 98.06 90 THR B CA 1
ATOM 1498 C C . THR B 1 90 ? -6.609 20.266 6.773 1 98.06 90 THR B C 1
ATOM 1500 O O . THR B 1 90 ? -5.496 20.703 7.07 1 98.06 90 THR B O 1
ATOM 1503 N N . GLY B 1 91 ? -7.219 20.531 5.602 1 97.81 91 GLY B N 1
ATOM 1504 C CA . GLY B 1 91 ? -6.629 21.453 4.637 1 97.81 91 GLY B CA 1
ATOM 1505 C C . GLY B 1 91 ? -5.699 20.766 3.654 1 97.81 91 GLY B C 1
ATOM 1506 O O . GLY B 1 91 ? -5.246 21.375 2.688 1 97.81 91 GLY B O 1
ATOM 1507 N N . GLY B 1 92 ? -5.348 19.484 3.904 1 98.5 92 GLY B N 1
ATOM 1508 C CA . GLY B 1 92 ? -4.516 18.734 2.986 1 98.5 92 GLY B CA 1
ATOM 1509 C C . GLY B 1 92 ? -3.102 19.266 2.875 1 98.5 92 GLY B C 1
ATOM 1510 O O . GLY B 1 92 ? -2.637 20 3.756 1 98.5 92 GLY B O 1
ATOM 1511 N N . ILE B 1 93 ? -2.467 18.734 1.858 1 98.12 93 ILE B N 1
ATOM 1512 C CA . ILE B 1 93 ? -1.085 19.156 1.657 1 98.12 93 ILE B CA 1
ATOM 1513 C C . ILE B 1 93 ? -1.052 20.609 1.214 1 98.12 93 ILE B C 1
ATOM 1515 O O . ILE B 1 93 ? -0.02 21.281 1.325 1 98.12 93 ILE B O 1
ATOM 1519 N N . LEU B 1 94 ? -2.096 21.125 0.761 1 96.69 94 LEU B N 1
ATOM 1520 C CA . LEU B 1 94 ? -2.186 22.531 0.395 1 96.69 94 LEU B CA 1
ATOM 1521 C C . LEU B 1 94 ? -1.972 23.438 1.612 1 96.69 94 LEU B C 1
ATOM 1523 O O . LEU B 1 94 ? -1.389 24.516 1.501 1 96.69 94 LEU B O 1
ATOM 1527 N N . ALA B 1 95 ? -2.404 22.984 2.736 1 93.81 95 ALA B N 1
ATOM 1528 C CA . ALA B 1 95 ? -2.279 23.75 3.969 1 93.81 95 ALA B CA 1
ATOM 1529 C C . ALA B 1 95 ? -1.008 23.391 4.727 1 93.81 95 ALA B C 1
ATOM 1531 O O . ALA B 1 95 ? -0.728 23.938 5.793 1 93.81 95 ALA B O 1
ATOM 1532 N N . TRP B 1 96 ? -0.234 22.484 4.215 1 95.19 96 TRP B N 1
ATOM 1533 C CA . TRP B 1 96 ? 0.969 21.953 4.848 1 95.19 96 TRP B CA 1
ATOM 1534 C C . TRP B 1 96 ? 2.111 22.969 4.773 1 95.19 96 TRP B C 1
ATOM 1536 O O . TRP B 1 96 ? 2.479 23.422 3.688 1 95.19 96 TRP B O 1
ATOM 1546 N N . ASN B 1 97 ? 2.701 23.25 5.918 1 92.31 97 ASN B N 1
ATOM 1547 C CA . ASN B 1 97 ? 3.771 24.234 5.973 1 92.31 97 ASN B CA 1
ATOM 1548 C C . ASN B 1 97 ? 5.141 23.578 6.086 1 92.31 97 ASN B C 1
ATOM 1550 O O . ASN B 1 97 ? 6.168 24.266 6.102 1 92.31 97 ASN B O 1
ATOM 1554 N N . GLY B 1 98 ? 5.105 22.281 6.184 1 91.19 98 GLY B N 1
ATOM 1555 C CA . GLY B 1 98 ? 6.371 21.562 6.273 1 91.19 98 GLY B CA 1
ATOM 1556 C C . GLY B 1 98 ? 7.004 21.312 4.922 1 91.19 98 GLY B C 1
ATOM 1557 O O . GLY B 1 98 ? 6.578 21.859 3.91 1 91.19 98 GLY B O 1
ATOM 1558 N N . GLU B 1 99 ? 7.984 20.562 4.945 1 92.88 99 GLU B N 1
ATOM 1559 C CA . GLU B 1 99 ? 8.727 20.266 3.721 1 92.88 99 GLU B CA 1
ATOM 1560 C C . GLU B 1 99 ? 7.957 19.297 2.836 1 92.88 99 GLU B C 1
ATOM 1562 O O . GLU B 1 99 ? 7.352 18.344 3.334 1 92.88 99 GLU B O 1
ATOM 1567 N N . VAL B 1 100 ? 7.949 19.578 1.538 1 95.31 100 VAL B N 1
ATOM 1568 C CA . VAL B 1 100 ? 7.484 18.672 0.504 1 95.31 100 VAL B CA 1
ATOM 1569 C C . VAL B 1 100 ? 8.672 18.156 -0.305 1 95.31 100 VAL B C 1
ATOM 1571 O O . VAL B 1 100 ? 9.5 18.938 -0.771 1 95.31 100 VAL B O 1
ATOM 1574 N N . VAL B 1 101 ? 8.727 16.828 -0.397 1 94.62 101 VAL B N 1
ATOM 1575 C CA . VAL B 1 101 ? 9.906 16.219 -1.014 1 94.62 101 VAL B CA 1
ATOM 1576 C C . VAL B 1 101 ? 9.477 15.367 -2.205 1 94.62 101 VAL B C 1
ATOM 1578 O O . VAL B 1 101 ? 8.297 15.055 -2.361 1 94.62 101 VAL B O 1
ATOM 1581 N N . SER B 1 102 ? 10.445 15.016 -3.121 1 91.94 102 SER B N 1
ATOM 1582 C CA . SER B 1 102 ? 10.188 14.062 -4.195 1 91.94 102 SER B CA 1
ATOM 1583 C C . SER B 1 102 ? 10.133 12.633 -3.664 1 91.94 102 SER B C 1
ATOM 1585 O O . SER B 1 102 ? 10.93 12.258 -2.801 1 91.94 102 SER B O 1
ATOM 1587 N N . PRO B 1 103 ? 9.133 11.953 -4.309 1 87.25 103 PRO B N 1
ATOM 1588 C CA . PRO B 1 103 ? 9.141 10.547 -3.916 1 87.25 103 PRO B CA 1
ATOM 1589 C C . PRO B 1 103 ? 10.367 9.797 -4.438 1 87.25 103 PRO B C 1
ATOM 1591 O O . PRO B 1 103 ? 10.883 10.125 -5.512 1 87.25 103 PRO B O 1
ATOM 1594 N N . GLU B 1 104 ? 11.188 9.141 -3.705 1 67.94 104 GLU B N 1
ATOM 1595 C CA . GLU B 1 104 ? 12.391 8.453 -4.156 1 67.94 104 GLU B CA 1
ATOM 1596 C C . GLU B 1 104 ? 12.039 7.199 -4.957 1 67.94 104 GLU B C 1
ATOM 1598 O O . GLU B 1 104 ? 10.969 6.617 -4.77 1 67.94 104 GLU B O 1
#

Sequence (208 aa):
MNLTQEDWISQLEADGDSVILDVRTEDEYNDGIIASAVNIDIHQGPVFVSAIEALDKNKNYYVYCRSGARSAKACEIMNELGIKNAYNLTGGILAWNGEVVSPEMNLTQEDWISQLEADGDSVILDVRTEDEYNDGIIASAVNIDIHQGPVFVSAIEALDKNKNYYVYCRSGARSAKACEIMNELGIKNAYNLTGGILAWNGEVVSPE

Solvent-accessible surface area (backbone atoms only — not comparable to full-atom values): 10742 Å² total; per-residue (Å²): 90,82,28,49,62,69,56,44,50,54,51,52,74,71,40,93,53,60,43,42,37,32,34,38,50,69,70,57,41,63,74,35,32,57,82,72,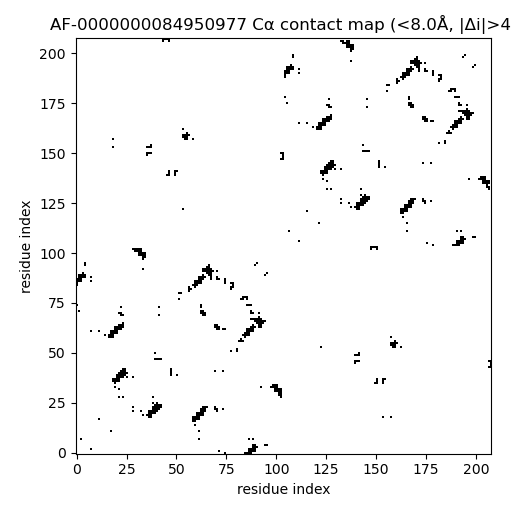38,29,78,50,36,60,84,22,50,67,39,33,53,48,45,59,70,45,37,34,53,86,41,34,37,42,27,24,20,62,59,20,60,70,14,42,52,48,33,53,52,38,42,75,72,59,29,79,47,33,36,19,31,50,41,13,55,72,60,52,84,67,74,71,39,70,67,81,89,80,28,49,60,69,55,45,50,54,52,52,74,71,40,92,54,60,45,43,37,33,36,40,50,68,70,56,42,63,73,34,31,56,82,74,39,28,76,49,35,59,84,23,49,68,38,34,54,47,44,58,69,45,37,36,55,86,39,36,37,43,28,24,20,64,59,22,60,70,13,42,51,48,33,51,53,40,41,75,74,61,28,79,46,34,36,19,30,50,42,11,56,72,62,52,83,68,75,70,38,71,67,82

Foldseek 3Di:
DEDELVRLVVCVVVFPQEAEEEQDDPVVLQVWDDPRYDYHHVVVPVSNLVVLLVDDLPGAYEYFYQQQDSRVVSQVSSVVSRRPHYYTHHGGCVNPPDDIDGDD/DEDELVRLVVCVVVFPQEAEEEQDDPVVLQVWDDPRYDYHHVVVPVSNLVVLLVDDLPGAYEYFYQQQDSRVVSQVSSVVSRRPHYYTHHGGCVNPPDDIDGDD

Nearest PDB structures (foldseek):
  6mxv-assembly1_A  TM=8.504E-01  e=1.201E-07  Francisella tularensis subsp. tularensis SCHU S4
  5ve4-assembly2_B  TM=8.393E-01  e=4.058E-06  Paraburkholderia phytofirmans PsJN
  1gn0-assembly1_A  TM=7.957E-01  e=4.635E-06  Escherichia coli BL21(DE3)
  5ve5-assembly2_B  TM=8.590E-01  e=9.005E-06  Paraburkholderia phytofirmans PsJN
  5ve4-assembly1_A  TM=8.747E-01  e=1.532E-05  Paraburkholderia phytofirmans PsJN

Organism: Flavobacterium frigoris (strain PS1) (NCBI:txid1086011)

pLDDT: mean 95.72, std 3.94, range [67.81, 98.81]

InterPro domains:
  IPR001763 Rhodanese-like domain [PF00581] (7-98)
  IPR001763 Rhodanese-like domain [PS50206] (14-102)
  IPR001763 Rhodanese-like domain [SM00450] (4-102)
  IPR036873 Rhodanese-like domain superfamily [G3DSA:3.40.250.10] (1-103)
  IPR036873 Rhodanese-like domain superfamily [SSF52821] (3-100)
  IPR050229 Thiosulfate sulfurtransferase GlpE [PTHR43031] (5-100)

Radius of gyration: 16.76 Å; Cα contacts (8 Å, |Δi|>4): 430; chains: 2; bounding box: 29×48×38 Å

Secondary structure (DSSP, 8-state):
-EE-HHHHHHHHHH-TTEEEEE-S-HHHHHH-EETTPEE--TTSHHHHHHHHHHB-TTSEEEEE-SSSHHHHHHHHHHHHTT---EEEETTTGGG--S-EE---/-EE-HHHHHHHHHH-TTEEEEE-S-HHHHHH-EETTPEE--TTSHHHHHHHHHHB-TTSEEEEE-SSSHHHHHHHHHHHHTT---EEEETTTGGG--S-EE---